Protein AF-X1FWX1-F1 (afdb_monomer)

Secondary structure (DSSP, 8-state):
-HHHHHHHHHHHHHHHHHHHHHH-S-HHHHHHHHHHTT--SGGGGGGGGG--HHHHHHHHHHHGGG-BSSSSB--HHHHHHHHHHHHHHHHHHSHHHHHHHHHHH--GGG---TTHHHHHHHHHH-TT--TTT--HHHHHHHTT---GGGHHHHHHHHHHHHHHTTS-SHHHHHHHHHTT--SHHHHHHH-HHHIIIIIHHHTT--HHHHHHHHHHHHHHHHHHHHHHHHHHHHHHHHT-GGG--HHHHHHHHHHHTTS--HHHHS------S-HHHH-TTSHHHHHH-

Organism: NCBI:txid412755

Foldseek 3Di:
DVVVVVVQVVQQVVLLVLVCVQQNVDPLLSVLCCVVQVPRGNVSVLSLLLDALVNQLVSCVVCQQVDDDPNDGCDSVNSSVSSVVSNVSSCVVNLLSNQLSVLVVDDPVLDPQPCSVVLSCVSVVCVVDDLQDDDLLVVCVVVVNPDPVCVSVSVSSLQLSQQCNLVSHNQLSVQLVVVVNRHLCSLQVCPLVCQLPPRQVSSVHHNVSSNSSNVVSNVVVVVVVVVVVVVVVVVVVCPVPVNPPVVVVVVLVVVVVRDVHCCRVVVPDPDPPDPLSNDCPHPVVVVVD

Mean predicted aligned error: 9.18 Å

pLDDT: mean 84.87, std 13.5, range [39.88, 97.81]

Radius of gyration: 25.06 Å; Cα contacts (8 Å, |Δi|>4): 259; chains: 1; bounding box: 59×62×71 Å

Solvent-accessible surface area (backbone atoms only — not comparable to full-atom values): 16111 Å² total; per-residue (Å²): 121,66,70,63,54,52,54,51,52,51,36,37,50,52,24,51,52,56,38,26,79,70,76,45,83,49,65,63,59,48,51,52,49,33,61,76,68,67,47,56,35,60,80,42,57,52,60,60,18,53,42,47,51,68,52,37,35,56,59,49,61,78,39,22,88,79,40,73,61,93,89,35,60,57,45,74,67,57,41,52,52,48,17,51,49,51,36,58,50,27,31,67,78,30,27,51,46,22,32,39,40,50,59,70,64,56,52,80,92,74,63,84,56,91,47,45,67,64,50,38,52,48,47,66,74,37,77,85,63,38,58,75,77,54,57,66,67,58,50,30,51,76,70,74,56,75,45,80,92,43,46,69,44,50,56,51,49,50,38,53,31,48,38,28,59,71,37,59,44,54,70,42,32,52,33,37,41,73,72,73,41,50,39,39,52,53,50,43,75,60,34,67,69,49,36,43,71,60,50,26,51,75,24,74,38,51,64,69,58,29,50,57,40,45,54,52,20,36,54,51,34,50,52,52,51,50,54,50,49,56,48,52,52,52,56,62,45,55,75,37,83,93,53,68,51,70,68,56,55,55,48,50,54,60,50,37,76,76,39,90,29,63,65,73,75,60,52,79,63,87,74,67,88,49,66,59,84,68,36,81,86,19,75,72,39,63,74,72,110

Sequence (289 aa):
DSFFKSDVKGKEAKASIALGDLLGFDEAIISQVKESQKIKKPEDIKKLAKLNKAGWKKELTKVAGKIDIAGKPLDRKLIELHASSLVRKMEREFPTVAFSAQLGREEKKNIILKNHKEITEFLTKHEDFDLQHSNIDIYLKKKKLAKKKNEAMREELKTVQRIFKFVPHYSKTNALRKQGIHSAQSIAAIGETRFIKEIAPKAGIKTKEARDIFRRAERTNTAAMLIVGELQDTMRTMDVPALEMKSLSKKLEAVSKDFPNLKSLFKLTDVCECEHCRSVYSPAAYLVE

Structure (mmCIF, N/CA/C/O backbone):
data_AF-X1FWX1-F1
#
_entry.id   AF-X1FWX1-F1
#
loop_
_atom_site.group_PDB
_atom_site.id
_atom_site.type_symbol
_atom_site.label_atom_id
_atom_site.label_alt_id
_atom_site.label_comp_id
_atom_site.label_asym_id
_atom_site.label_entity_id
_atom_site.label_seq_id
_atom_site.pdbx_PDB_ins_code
_atom_site.Cartn_x
_atom_site.Cartn_y
_atom_site.Cartn_z
_atom_site.occupancy
_atom_site.B_iso_or_equiv
_atom_site.auth_seq_id
_atom_site.auth_comp_id
_atom_site.auth_asym_id
_atom_site.auth_atom_id
_atom_site.pdbx_PDB_model_num
ATOM 1 N N . ASP A 1 1 ? -7.635 40.207 12.272 1.00 52.62 1 ASP A N 1
ATOM 2 C CA . ASP A 1 1 ? -7.847 38.942 13.022 1.00 52.62 1 ASP A CA 1
ATOM 3 C C . ASP A 1 1 ? -9.089 38.110 12.680 1.00 52.62 1 ASP A C 1
ATOM 5 O O . ASP A 1 1 ? -9.069 36.910 12.937 1.00 52.62 1 ASP A O 1
ATOM 9 N N . SER A 1 2 ? -10.154 38.666 12.085 1.00 57.62 2 SER A N 1
ATOM 10 C CA . SER A 1 2 ? -11.372 37.892 11.748 1.00 57.62 2 SER A CA 1
ATOM 11 C C . SER A 1 2 ? -11.207 36.954 10.531 1.00 57.62 2 SER A C 1
ATOM 13 O O . SER A 1 2 ? -11.666 35.814 10.548 1.00 57.62 2 SER A O 1
ATOM 15 N N . PHE A 1 3 ? -10.458 37.385 9.509 1.00 39.88 3 PHE A N 1
ATOM 16 C CA . PHE A 1 3 ? -10.322 36.672 8.227 1.00 39.88 3 PHE A CA 1
ATOM 17 C C . PHE A 1 3 ? -9.506 35.365 8.312 1.00 39.88 3 PHE A C 1
ATOM 19 O O . PHE A 1 3 ? -9.799 34.387 7.636 1.00 39.88 3 PHE A O 1
ATOM 26 N N . PHE A 1 4 ? -8.503 35.302 9.193 1.00 51.06 4 PHE A N 1
ATOM 27 C CA . PHE A 1 4 ? -7.740 34.067 9.421 1.00 51.06 4 PHE A CA 1
ATOM 28 C C . PHE A 1 4 ? -8.527 33.048 10.258 1.00 51.06 4 PHE A C 1
ATOM 30 O O . PHE A 1 4 ? -8.376 31.843 10.070 1.00 51.06 4 PHE A O 1
ATOM 37 N N . LYS A 1 5 ? -9.415 33.510 11.152 1.00 59.59 5 LYS A N 1
ATOM 38 C CA . LYS A 1 5 ? -10.294 32.634 11.943 1.00 59.59 5 LYS A CA 1
ATOM 39 C C . LYS A 1 5 ? -11.383 31.979 11.084 1.00 59.59 5 LYS A C 1
ATOM 41 O O . LYS A 1 5 ? -11.746 30.839 11.369 1.00 59.59 5 LYS A O 1
ATOM 46 N N . SER A 1 6 ? -11.880 32.648 10.040 1.00 63.31 6 SER A N 1
ATOM 47 C CA . SER A 1 6 ? -12.863 32.063 9.116 1.00 63.31 6 SER A CA 1
ATOM 48 C C . SER A 1 6 ? -12.253 30.980 8.218 1.00 63.31 6 SER A C 1
ATOM 50 O O . SER A 1 6 ? -12.867 29.927 8.056 1.00 63.31 6 SER A O 1
ATOM 52 N N . ASP A 1 7 ? -11.026 31.168 7.717 1.00 70.88 7 ASP A N 1
ATOM 53 C CA . ASP A 1 7 ? -10.331 30.159 6.896 1.00 70.88 7 ASP A CA 1
ATOM 54 C C . ASP A 1 7 ? -9.946 28.906 7.711 1.00 70.88 7 ASP A C 1
ATOM 56 O O . ASP A 1 7 ? -10.092 27.772 7.248 1.00 70.88 7 ASP A O 1
ATOM 60 N N . VAL A 1 8 ? -9.535 29.082 8.974 1.00 70.88 8 VAL A N 1
ATOM 61 C CA . VAL A 1 8 ? -9.281 27.958 9.896 1.00 70.88 8 VAL A CA 1
ATOM 62 C C . VAL A 1 8 ? -10.569 27.182 10.188 1.00 70.88 8 VAL A C 1
ATOM 64 O O . VAL A 1 8 ? -10.590 25.962 10.018 1.00 70.88 8 VAL A O 1
ATOM 67 N N . LYS A 1 9 ? -11.668 27.871 10.535 1.00 75.25 9 LYS A N 1
ATOM 68 C CA . LYS A 1 9 ? -12.979 27.228 10.735 1.00 75.25 9 LYS A CA 1
ATOM 69 C C . LYS A 1 9 ? -13.472 26.512 9.472 1.00 75.25 9 LYS A C 1
ATOM 71 O O . LYS A 1 9 ? -14.012 25.413 9.566 1.00 75.25 9 LYS A O 1
ATOM 76 N N . GLY A 1 10 ? -13.240 27.089 8.291 1.00 77.75 10 GLY A N 1
ATOM 77 C CA . GLY A 1 10 ? -13.586 26.479 7.005 1.00 77.75 10 GLY A CA 1
ATOM 78 C C . GLY A 1 10 ? -12.826 25.177 6.731 1.00 77.75 10 GLY A C 1
ATOM 79 O O . GLY A 1 10 ? -13.422 24.194 6.288 1.00 77.75 10 GLY A O 1
ATOM 80 N N . LYS A 1 11 ? -11.522 25.127 7.035 1.00 81.88 11 LYS A N 1
ATOM 81 C CA . LYS A 1 11 ? -10.708 23.903 6.898 1.00 81.88 11 LYS A CA 1
ATOM 82 C C . LYS A 1 11 ? -11.117 22.819 7.892 1.00 81.88 11 LYS A C 1
ATOM 84 O O . LYS A 1 11 ? -11.193 21.651 7.513 1.00 81.88 11 LYS A O 1
ATOM 89 N N . GLU A 1 12 ? -11.438 23.197 9.125 1.00 81.62 12 GLU A N 1
ATOM 90 C CA . GLU A 1 12 ? -11.911 22.258 10.145 1.00 81.62 12 GLU A CA 1
ATOM 91 C C . GLU A 1 12 ? -13.296 21.682 9.823 1.00 81.62 12 GLU A C 1
ATOM 93 O O . GLU A 1 12 ? -13.528 20.489 10.044 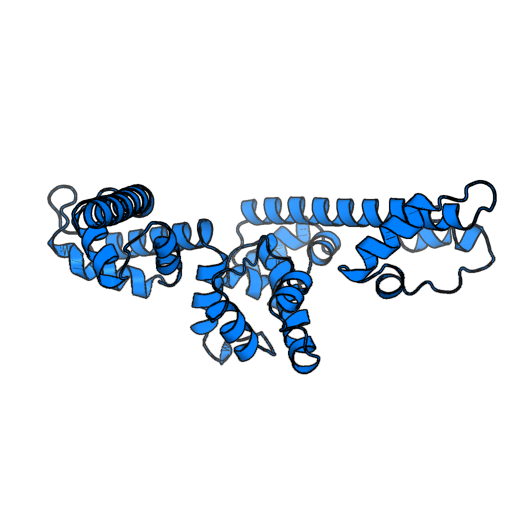1.00 81.62 12 GLU A O 1
ATOM 98 N N . ALA A 1 13 ? -14.206 22.490 9.269 1.00 81.56 13 ALA A N 1
ATOM 99 C CA . ALA A 1 13 ? -15.508 22.019 8.800 1.00 81.56 13 ALA A CA 1
ATOM 100 C C . ALA A 1 13 ? -15.351 21.020 7.643 1.00 81.56 13 ALA A C 1
ATOM 102 O O . ALA A 1 13 ? -15.900 19.921 7.701 1.00 81.56 13 ALA A O 1
ATOM 103 N N . LYS A 1 14 ? -14.507 21.339 6.649 1.00 83.69 14 LYS A N 1
ATOM 104 C CA . LYS A 1 14 ? -14.178 20.420 5.543 1.00 83.69 14 LYS A CA 1
ATOM 105 C C . LYS A 1 14 ? -13.571 19.107 6.034 1.00 83.69 14 LYS A C 1
ATOM 107 O O . LYS A 1 14 ? -13.940 18.045 5.543 1.00 83.69 14 LYS A O 1
ATOM 112 N N . ALA A 1 15 ? -12.668 19.164 7.014 1.00 84.06 15 ALA A N 1
ATOM 113 C CA . ALA A 1 15 ? -12.097 17.963 7.615 1.00 84.06 15 ALA A CA 1
ATOM 114 C C . ALA A 1 15 ? -13.171 17.107 8.306 1.00 84.06 15 ALA A C 1
ATOM 116 O O . ALA A 1 15 ? -13.133 15.889 8.198 1.00 84.06 15 ALA A O 1
ATOM 117 N N . SER A 1 16 ? -14.143 17.732 8.974 1.00 83.44 16 SER A N 1
ATOM 118 C CA . SER A 1 16 ? -15.219 17.021 9.680 1.00 83.44 16 SER A CA 1
ATOM 119 C C . SER A 1 16 ? -16.193 16.342 8.706 1.00 83.44 16 SER A C 1
ATOM 121 O O . SER A 1 16 ? -16.563 15.196 8.937 1.00 83.44 16 SER A O 1
ATOM 123 N N . ILE A 1 17 ? -16.527 16.988 7.579 1.00 85.12 17 ILE A N 1
ATOM 124 C CA . ILE A 1 17 ? -17.326 16.380 6.495 1.00 85.12 17 ILE A CA 1
ATOM 125 C C . ILE A 1 17 ? -16.600 15.162 5.918 1.00 85.12 17 ILE A C 1
ATOM 127 O O . ILE A 1 17 ? -17.157 14.069 5.877 1.00 85.12 17 ILE A O 1
ATOM 131 N N . ALA A 1 18 ? -15.325 15.327 5.557 1.00 84.12 18 ALA A N 1
ATOM 132 C CA . ALA A 1 18 ? -14.527 14.235 5.013 1.00 84.12 18 ALA A CA 1
ATOM 133 C C . ALA A 1 18 ? -14.348 13.083 6.022 1.00 84.12 18 ALA A C 1
ATOM 135 O O . ALA A 1 18 ? -14.299 11.923 5.626 1.00 84.12 18 ALA A O 1
ATOM 136 N N . LEU A 1 19 ? -14.285 13.374 7.327 1.00 85.81 19 LEU A N 1
ATOM 137 C CA . LEU A 1 19 ? -14.320 12.349 8.372 1.00 85.81 19 LEU A CA 1
ATOM 138 C C . LEU A 1 19 ? -15.682 11.652 8.460 1.00 85.81 19 LEU A C 1
ATOM 140 O O . LEU A 1 19 ? -15.692 10.444 8.664 1.00 85.81 19 LEU A O 1
ATOM 144 N N . GLY A 1 20 ? -16.796 12.361 8.273 1.00 84.38 20 GLY A N 1
ATOM 145 C CA . GLY A 1 20 ? -18.137 11.769 8.216 1.00 84.38 20 GLY A CA 1
ATOM 146 C C . GLY A 1 20 ? -18.283 10.772 7.067 1.00 84.38 20 GLY A C 1
ATOM 147 O O . GLY A 1 20 ? -18.677 9.626 7.288 1.00 84.38 20 GLY A O 1
ATOM 148 N N . ASP A 1 21 ? -17.827 11.143 5.869 1.00 82.94 21 ASP A N 1
ATOM 149 C CA . ASP A 1 21 ? -17.798 10.240 4.708 1.00 82.94 21 ASP A CA 1
ATOM 150 C C . ASP A 1 21 ? -16.944 8.991 4.972 1.00 82.94 21 ASP A C 1
ATOM 152 O O . ASP A 1 21 ? -17.196 7.901 4.445 1.00 82.94 21 ASP A O 1
ATOM 156 N N . LEU A 1 22 ? -15.903 9.132 5.796 1.00 82.56 22 LEU A N 1
ATOM 157 C CA . LEU A 1 22 ? -14.912 8.102 6.075 1.00 82.56 22 LEU A CA 1
ATOM 158 C C . LEU A 1 22 ? -15.334 7.153 7.211 1.00 82.56 22 LEU A C 1
ATOM 160 O O . LEU A 1 22 ? -15.236 5.935 7.049 1.00 82.56 22 LEU A O 1
ATOM 164 N N . LEU A 1 23 ? -15.798 7.705 8.329 1.00 83.50 23 LEU A N 1
ATOM 165 C CA . LEU A 1 23 ? -16.056 7.022 9.601 1.00 83.50 23 LEU A CA 1
ATOM 166 C C . LEU A 1 23 ? -17.545 6.735 9.840 1.00 83.50 23 LEU A C 1
ATOM 168 O O . LEU A 1 23 ? -17.878 6.004 10.769 1.00 83.50 23 LEU A O 1
ATOM 172 N N . GLY A 1 24 ? -18.425 7.283 9.000 1.00 78.56 24 GLY A N 1
ATOM 173 C CA . GLY A 1 24 ? -19.850 7.400 9.287 1.00 78.56 24 GLY A CA 1
ATOM 174 C C . GLY A 1 24 ? -20.157 8.706 10.025 1.00 78.56 24 GLY A C 1
ATOM 175 O O . GLY A 1 24 ? -19.278 9.321 10.622 1.00 78.56 24 GLY A O 1
ATOM 176 N N . PHE A 1 25 ? -21.419 9.129 9.988 1.00 77.06 25 PHE A N 1
ATOM 177 C CA . PHE A 1 25 ? -21.878 10.416 10.527 1.00 77.06 25 PHE A CA 1
ATOM 178 C C . PHE A 1 25 ? -22.149 10.398 12.044 1.00 77.06 25 PHE A C 1
ATOM 180 O O . PHE A 1 25 ? -22.989 11.147 12.532 1.00 77.06 25 PHE A O 1
ATOM 187 N N . ASP A 1 26 ? -21.446 9.549 12.799 1.00 85.38 26 ASP A N 1
ATOM 188 C CA . ASP A 1 26 ? -21.524 9.546 14.262 1.00 85.38 26 ASP A CA 1
ATOM 189 C C . ASP A 1 26 ? -20.618 10.644 14.840 1.00 85.38 26 ASP A C 1
ATOM 191 O O . ASP A 1 26 ? -19.387 10.595 14.732 1.00 85.38 26 ASP A O 1
ATOM 195 N N . GLU A 1 27 ? -21.230 11.657 15.449 1.00 86.44 27 GLU A N 1
ATOM 196 C CA . GLU A 1 27 ? -20.528 12.845 15.937 1.00 86.44 27 GLU A CA 1
ATOM 197 C C . GLU A 1 27 ? -19.534 12.528 17.066 1.00 86.44 27 GLU A C 1
ATOM 199 O O . GLU A 1 27 ? -18.468 13.153 17.150 1.00 86.44 27 GLU A O 1
ATOM 204 N N . ALA A 1 28 ? -19.827 11.523 17.901 1.00 88.44 28 ALA A N 1
ATOM 205 C CA . ALA A 1 28 ? -18.947 11.118 18.990 1.00 88.44 28 ALA A CA 1
ATOM 206 C C . ALA A 1 28 ? -17.661 10.480 18.446 1.00 88.44 28 ALA A C 1
ATOM 208 O O . ALA A 1 28 ? -16.565 10.837 18.892 1.00 88.44 28 ALA A O 1
ATOM 209 N N . ILE A 1 29 ? -17.771 9.596 17.445 1.00 88.56 29 ILE A N 1
ATOM 210 C CA . ILE A 1 29 ? -16.614 9.002 16.757 1.00 88.56 29 ILE A CA 1
ATOM 211 C C . ILE A 1 29 ? -15.793 10.086 16.057 1.00 88.56 29 ILE A C 1
ATOM 213 O O . ILE A 1 29 ? -14.573 10.138 16.246 1.00 88.56 29 ILE A O 1
ATOM 217 N N . ILE A 1 30 ? -16.436 10.953 15.265 1.00 90.38 30 ILE A N 1
ATOM 218 C CA . ILE A 1 30 ? -15.739 12.007 14.511 1.00 90.38 30 ILE A CA 1
ATOM 219 C C . ILE A 1 30 ? -14.964 12.912 15.471 1.00 90.38 30 ILE A C 1
ATOM 221 O O . ILE A 1 30 ? -13.774 13.147 15.255 1.00 90.38 30 ILE A O 1
ATOM 225 N N . SER A 1 31 ? -15.600 13.369 16.552 1.00 90.00 31 SER A N 1
ATOM 226 C CA . SER A 1 31 ? -14.975 14.257 17.537 1.00 90.00 31 SER A CA 1
ATOM 227 C C . SER A 1 31 ? -13.803 13.584 18.254 1.00 90.00 31 SER A C 1
ATOM 229 O O . SER A 1 31 ? -12.708 14.148 18.298 1.00 90.00 31 SER A O 1
ATOM 231 N N . GLN A 1 32 ? -13.983 12.342 18.722 1.00 92.56 32 GLN A N 1
ATOM 232 C CA . GLN A 1 32 ? -12.928 11.569 19.387 1.00 92.56 32 GLN A CA 1
ATOM 233 C C . GLN A 1 32 ? -11.706 11.372 18.491 1.00 92.56 32 GLN A C 1
ATOM 235 O O . GLN A 1 32 ? -10.569 11.537 18.937 1.00 92.56 32 GLN A O 1
ATOM 240 N N . VAL A 1 33 ? -11.925 11.007 17.228 1.00 92.44 33 VAL A N 1
ATOM 241 C CA . VAL A 1 33 ? -10.845 10.747 16.272 1.00 92.44 33 VAL A CA 1
ATOM 242 C C . VAL A 1 33 ? -10.162 12.049 15.855 1.00 92.44 33 VAL A C 1
ATOM 244 O O . VAL A 1 33 ? -8.932 12.101 15.781 1.00 92.44 33 VAL A O 1
ATOM 247 N N . LYS A 1 34 ? -10.935 13.117 15.625 1.00 92.00 34 LYS A N 1
ATOM 248 C CA . LYS A 1 34 ? -10.413 14.446 15.287 1.00 92.00 34 LYS A CA 1
ATOM 249 C C . LYS A 1 34 ? -9.485 14.969 16.381 1.00 92.00 34 LYS A C 1
ATOM 251 O O . LYS A 1 34 ? -8.380 15.423 16.075 1.00 92.00 34 LYS A O 1
ATOM 256 N N . GLU A 1 35 ? -9.899 14.855 17.640 1.00 92.12 35 GLU A N 1
ATOM 257 C CA . GLU A 1 35 ? -9.117 15.299 18.791 1.00 92.12 35 GLU A CA 1
ATOM 258 C C . GLU A 1 35 ? -7.898 14.396 19.036 1.00 92.12 35 GLU A C 1
ATOM 260 O O . GLU A 1 35 ? -6.765 14.884 19.094 1.00 92.12 35 GLU A O 1
ATOM 265 N N . SER A 1 36 ? -8.088 13.071 19.088 1.00 93.00 36 SER A N 1
ATOM 266 C CA . SER A 1 36 ? -7.002 12.137 19.418 1.00 93.00 36 SER A CA 1
ATOM 267 C C . SER A 1 36 ? -5.902 12.093 18.359 1.00 93.00 36 SER A C 1
ATOM 269 O O . SER A 1 36 ? -4.724 11.955 18.697 1.00 93.00 36 SER A O 1
ATOM 271 N N . GLN A 1 37 ? -6.266 12.252 17.084 1.00 93.19 37 GLN A N 1
ATOM 272 C CA . GLN A 1 37 ? -5.333 12.230 15.953 1.00 93.19 37 GLN A CA 1
ATOM 273 C C . GLN A 1 37 ? -4.916 13.636 15.500 1.00 93.19 37 GLN A C 1
ATOM 275 O O . GLN A 1 37 ? -4.142 13.770 14.547 1.00 93.19 37 GLN A O 1
ATOM 280 N N . LYS A 1 38 ? -5.375 14.684 16.203 1.00 92.94 38 LYS A N 1
ATOM 281 C CA . LYS A 1 38 ? -5.061 16.097 15.935 1.00 92.94 38 LYS A CA 1
ATOM 282 C C . LYS A 1 38 ? -5.322 16.481 14.472 1.00 92.94 38 LYS A C 1
ATOM 284 O O . LYS A 1 38 ? -4.460 17.069 13.814 1.00 92.94 38 LYS A O 1
ATOM 289 N N . ILE A 1 39 ? -6.495 16.113 13.958 1.00 91.62 39 ILE A N 1
ATOM 290 C CA . ILE A 1 39 ? -6.913 16.376 12.576 1.00 91.62 39 ILE A CA 1
ATOM 291 C C . ILE A 1 39 ? -7.500 17.781 12.511 1.00 91.62 39 ILE A C 1
ATOM 293 O O . ILE A 1 39 ? -8.561 18.044 13.074 1.00 91.62 39 ILE A O 1
ATOM 297 N N . LYS A 1 40 ? -6.809 18.693 11.823 1.00 89.44 40 LYS A N 1
ATOM 298 C CA . LYS A 1 40 ? -7.251 20.092 11.685 1.00 89.44 40 LYS A CA 1
ATOM 299 C C . LYS A 1 40 ? -7.690 20.439 10.267 1.00 89.44 40 LYS A C 1
ATOM 301 O O . LYS A 1 40 ? -8.475 21.358 10.067 1.00 89.44 40 LYS A O 1
ATOM 306 N N . LYS A 1 41 ? -7.178 19.709 9.280 1.00 90.69 41 LYS A N 1
ATOM 307 C CA . LYS A 1 41 ? -7.425 19.941 7.855 1.00 90.69 41 LYS A CA 1
ATOM 308 C C . LYS A 1 41 ? -7.599 18.613 7.109 1.00 90.69 41 LYS A C 1
ATOM 310 O O . LYS A 1 41 ? -7.141 17.586 7.615 1.00 90.69 41 LYS A O 1
ATOM 315 N N . PRO A 1 42 ? -8.229 18.604 5.924 1.00 86.69 42 PRO A N 1
ATOM 316 C CA . PRO A 1 42 ? -8.488 17.372 5.176 1.00 86.69 42 PRO A CA 1
ATOM 317 C C . PRO A 1 42 ? -7.233 16.529 4.907 1.00 86.69 42 PRO A C 1
ATOM 319 O O . PRO A 1 42 ? -7.281 15.304 4.957 1.00 86.69 42 PRO A O 1
ATOM 322 N N . GLU A 1 43 ? -6.073 17.159 4.710 1.00 89.06 43 GLU A N 1
ATOM 323 C CA . GLU A 1 43 ? -4.819 16.450 4.431 1.00 89.06 43 GLU A CA 1
ATOM 324 C C . GLU A 1 43 ? -4.305 15.646 5.636 1.00 89.06 43 GLU A C 1
ATOM 326 O O . GLU A 1 43 ? -3.490 14.738 5.470 1.00 89.06 43 GLU A O 1
ATOM 331 N N . ASP A 1 44 ? -4.765 15.960 6.852 1.00 91.31 44 ASP A N 1
ATOM 332 C CA . ASP A 1 44 ? -4.409 15.217 8.062 1.00 91.31 44 ASP A CA 1
ATOM 333 C C . ASP A 1 44 ? -5.126 13.863 8.150 1.00 91.31 44 ASP A C 1
ATOM 335 O O . ASP A 1 44 ? -4.661 12.990 8.883 1.00 91.31 44 ASP A O 1
ATOM 339 N N . ILE A 1 45 ? -6.209 13.652 7.392 1.00 92.12 45 ILE A N 1
ATOM 340 C CA . ILE A 1 45 ? -7.001 12.410 7.414 1.00 92.12 45 ILE A CA 1
ATOM 341 C C . ILE A 1 45 ? -6.127 11.200 7.075 1.00 92.12 45 ILE A C 1
ATOM 343 O O . ILE A 1 45 ? -6.288 10.139 7.674 1.00 92.12 45 ILE A O 1
ATOM 347 N N . LYS A 1 46 ? -5.109 11.367 6.220 1.00 92.75 46 LYS A N 1
ATOM 348 C CA . LYS A 1 46 ? -4.152 10.299 5.893 1.00 92.75 46 LYS A CA 1
ATOM 349 C C . LYS A 1 46 ? -3.455 9.706 7.126 1.00 92.75 46 LYS A C 1
ATOM 351 O O . LYS A 1 46 ? -3.055 8.545 7.103 1.00 92.75 46 LYS A O 1
ATOM 356 N N . LYS A 1 47 ? -3.325 10.463 8.227 1.00 93.31 47 LYS A N 1
ATOM 357 C CA . LYS A 1 47 ? -2.743 9.981 9.494 1.00 93.31 47 LYS A CA 1
ATOM 358 C C . LYS A 1 47 ? -3.549 8.831 10.093 1.00 93.31 47 LYS A C 1
ATOM 360 O O . LYS A 1 47 ? -2.964 7.976 10.752 1.00 93.31 47 LYS A O 1
ATOM 365 N N . LEU A 1 48 ? -4.852 8.765 9.820 1.00 94.75 48 LEU A N 1
ATOM 366 C CA . LEU A 1 48 ? -5.732 7.691 10.280 1.00 94.75 48 LEU A CA 1
ATOM 367 C C . LEU A 1 48 ? -5.332 6.321 9.742 1.00 94.75 48 LEU A C 1
ATOM 369 O O . LEU A 1 48 ? -5.505 5.315 10.426 1.00 94.75 48 LEU A O 1
ATOM 373 N N . ALA A 1 49 ? -4.699 6.277 8.571 1.00 95.44 49 ALA A N 1
ATOM 374 C CA . ALA A 1 49 ? -4.152 5.046 8.020 1.00 95.44 49 ALA A CA 1
ATOM 375 C C . ALA A 1 49 ? -2.959 4.496 8.809 1.00 95.44 49 ALA A C 1
ATOM 377 O O . ALA A 1 49 ? -2.580 3.340 8.629 1.00 95.44 49 ALA A O 1
ATOM 378 N N . LYS A 1 50 ? -2.396 5.273 9.746 1.00 95.31 50 LYS A N 1
ATOM 379 C CA . LYS A 1 50 ? -1.397 4.762 10.686 1.00 95.31 50 LYS A CA 1
ATOM 380 C C . LYS A 1 50 ? -2.014 3.837 11.739 1.00 95.31 50 LYS A C 1
ATOM 382 O O . LYS A 1 50 ? -1.279 3.032 12.307 1.00 95.31 50 LYS A O 1
ATOM 387 N N . LEU A 1 51 ? -3.321 3.903 12.003 1.00 96.25 51 LEU A N 1
ATOM 388 C CA . LEU A 1 51 ? -3.983 3.068 13.007 1.00 96.25 51 LEU A CA 1
ATOM 389 C C . LEU A 1 51 ? -4.238 1.649 12.475 1.00 96.25 51 LEU A C 1
ATOM 391 O O . LEU A 1 51 ? -4.905 1.453 11.462 1.00 96.25 51 LEU A O 1
ATOM 395 N N . ASN A 1 52 ? -3.739 0.640 13.193 1.00 94.62 52 ASN A N 1
ATOM 396 C CA . ASN A 1 52 ? -4.105 -0.760 12.959 1.00 94.62 52 ASN A CA 1
ATOM 397 C C . ASN A 1 52 ? -5.431 -1.106 13.664 1.00 94.62 52 ASN A C 1
ATOM 399 O O . ASN A 1 52 ? -6.027 -0.272 14.347 1.00 94.62 52 ASN A O 1
ATOM 403 N N . LYS A 1 53 ? -5.882 -2.363 13.553 1.00 95.25 53 LYS A N 1
ATOM 404 C CA . LYS A 1 53 ? -7.132 -2.820 14.189 1.00 95.25 53 LYS A CA 1
ATOM 405 C C . LYS A 1 53 ? -7.167 -2.531 15.696 1.00 95.25 53 LYS A C 1
ATOM 407 O O . LYS A 1 53 ? -8.203 -2.123 16.207 1.00 95.25 53 LYS A O 1
ATOM 412 N N . ALA A 1 54 ? -6.050 -2.723 16.399 1.00 95.50 54 ALA A N 1
ATOM 413 C CA . ALA A 1 54 ? -5.958 -2.451 17.833 1.00 95.50 54 ALA A CA 1
ATOM 414 C C . ALA A 1 54 ? -6.065 -0.947 18.142 1.00 95.50 54 ALA A C 1
ATOM 416 O O . ALA A 1 54 ? -6.776 -0.568 19.070 1.00 95.50 54 ALA A O 1
ATOM 417 N N . GLY A 1 55 ? -5.420 -0.096 17.338 1.00 95.31 55 GLY A N 1
ATOM 418 C CA . GLY A 1 55 ? -5.535 1.359 17.432 1.00 95.31 55 GLY A CA 1
ATOM 419 C C . GLY A 1 55 ? -6.972 1.834 17.222 1.00 95.31 55 GLY A C 1
ATOM 420 O O . GLY A 1 55 ? -7.510 2.543 18.065 1.00 95.31 55 GLY A O 1
ATOM 421 N N . TRP A 1 56 ? -7.632 1.363 16.163 1.00 95.44 56 TRP A N 1
ATOM 422 C CA . TRP A 1 56 ? -9.039 1.684 15.910 1.00 95.44 56 TRP A CA 1
ATOM 423 C C . TRP A 1 56 ? -9.974 1.177 17.003 1.00 95.44 56 TRP A C 1
ATOM 425 O O . TRP A 1 56 ? -10.848 1.916 17.445 1.00 95.44 56 TRP A O 1
ATOM 435 N N . LYS A 1 57 ? -9.766 -0.050 17.494 1.00 95.25 57 LYS A N 1
ATOM 436 C CA . LYS A 1 57 ? -10.518 -0.584 18.637 1.00 95.25 57 LYS A CA 1
ATOM 437 C C . LYS A 1 57 ? -10.379 0.331 19.854 1.00 95.25 57 LYS A C 1
ATOM 439 O O . LYS A 1 57 ? -11.383 0.658 20.469 1.00 95.25 57 LYS A O 1
ATOM 444 N N . LYS A 1 58 ? -9.160 0.786 20.165 1.00 94.94 58 LYS A N 1
ATOM 445 C CA . LYS A 1 58 ? -8.905 1.707 21.281 1.00 94.94 58 LYS A CA 1
ATOM 446 C C . LYS A 1 58 ? -9.658 3.029 21.120 1.00 94.94 58 LYS A C 1
ATOM 448 O O . LYS A 1 58 ? -10.212 3.511 22.101 1.00 94.94 58 LYS A O 1
ATOM 453 N N . GLU A 1 59 ? -9.689 3.605 19.921 1.00 93.44 59 GLU A N 1
ATOM 454 C CA . GLU A 1 59 ? -10.424 4.852 19.675 1.00 93.44 59 GLU A CA 1
ATOM 455 C C . GLU A 1 59 ? -11.942 4.662 19.785 1.00 93.44 59 GLU A C 1
ATOM 457 O O . GLU A 1 59 ? -12.599 5.437 20.473 1.00 93.44 59 GLU A O 1
ATOM 462 N N . LEU A 1 60 ? -12.489 3.589 19.208 1.00 91.94 60 LEU A N 1
ATOM 463 C CA . LEU A 1 60 ? -13.924 3.289 19.268 1.00 91.94 60 LEU A CA 1
ATOM 464 C C . LEU A 1 60 ? -14.398 2.942 20.688 1.00 91.94 60 LEU A C 1
ATOM 466 O O . LEU A 1 60 ? -15.479 3.352 21.097 1.00 91.94 60 LEU A O 1
ATOM 470 N N . THR A 1 61 ? -13.592 2.230 21.481 1.00 92.38 61 THR A N 1
ATOM 471 C CA . THR A 1 61 ? -13.954 1.886 22.866 1.00 92.38 61 THR A CA 1
ATOM 472 C C . THR A 1 61 ? -14.103 3.122 23.758 1.00 92.38 61 THR A C 1
ATOM 474 O O . THR A 1 61 ? -14.945 3.111 24.650 1.00 92.38 61 THR A O 1
ATOM 477 N N . LYS A 1 62 ? -13.362 4.210 23.506 1.00 91.00 62 LYS A N 1
ATOM 478 C CA . LYS A 1 62 ? -13.482 5.457 24.288 1.00 91.00 62 LYS A CA 1
ATOM 479 C C . LYS A 1 62 ? -14.841 6.143 24.135 1.00 91.00 62 LYS A C 1
ATOM 481 O O . LYS A 1 62 ? -15.249 6.884 25.022 1.00 91.00 62 LYS A O 1
ATOM 486 N N . VAL A 1 63 ? -15.525 5.905 23.018 1.00 89.75 63 VAL A N 1
ATOM 487 C CA . VAL A 1 63 ? -16.832 6.500 22.704 1.00 89.75 63 VAL A CA 1
ATOM 488 C C . VAL A 1 63 ? -17.974 5.495 22.741 1.00 89.75 63 VAL A C 1
ATOM 490 O O . VAL A 1 63 ? -19.122 5.894 22.610 1.00 89.75 63 VAL A O 1
ATOM 493 N N . ALA A 1 64 ? -17.697 4.214 22.990 1.00 85.12 64 ALA A N 1
ATOM 494 C CA . ALA A 1 64 ? -18.698 3.148 22.949 1.00 85.12 64 ALA A CA 1
ATOM 495 C C . ALA A 1 64 ? -19.909 3.392 23.870 1.00 85.12 64 ALA A C 1
ATOM 497 O O . ALA A 1 64 ? -21.018 3.012 23.515 1.00 85.12 64 ALA A O 1
ATOM 498 N N . GLY A 1 65 ? -19.710 4.051 25.019 1.00 80.88 65 GLY A N 1
ATOM 499 C CA . GLY A 1 65 ? -20.791 4.414 25.946 1.00 80.88 65 GLY A CA 1
ATOM 500 C C . GLY A 1 65 ? -21.591 5.665 25.561 1.00 80.88 65 GLY A C 1
ATOM 501 O O . GLY A 1 65 ? -22.589 5.956 26.204 1.00 80.88 65 GLY A O 1
ATOM 502 N N . LYS A 1 66 ? -21.151 6.415 24.543 1.00 83.00 66 LYS A N 1
ATOM 503 C CA . LYS A 1 66 ? -21.832 7.611 24.014 1.00 83.00 66 LYS A CA 1
ATOM 504 C C . LYS A 1 66 ? -22.614 7.326 22.730 1.00 83.00 66 LYS A C 1
ATOM 506 O O . LYS A 1 66 ? -23.302 8.211 22.238 1.00 83.00 66 LYS A O 1
ATOM 511 N N . ILE A 1 67 ? -22.462 6.125 22.179 1.00 80.44 67 ILE A N 1
ATOM 512 C CA . ILE A 1 67 ? -23.067 5.701 20.920 1.00 80.44 67 ILE A CA 1
ATOM 513 C C . ILE A 1 67 ? -24.209 4.754 21.255 1.00 80.44 67 ILE A C 1
ATOM 515 O O . ILE A 1 67 ? -23.987 3.727 21.901 1.00 80.44 67 ILE A O 1
ATOM 519 N N . ASP A 1 68 ? -25.402 5.086 20.778 1.00 74.12 68 ASP A N 1
ATOM 520 C CA . ASP A 1 68 ? -26.580 4.238 20.880 1.00 74.12 68 ASP A CA 1
ATOM 521 C C . ASP A 1 68 ? -26.979 3.737 19.487 1.00 74.12 68 ASP A C 1
ATOM 523 O O . ASP A 1 68 ? -27.297 4.520 18.590 1.00 74.12 68 ASP A O 1
ATOM 527 N N . ILE A 1 69 ? -26.945 2.416 19.299 1.00 73.06 69 ILE A N 1
ATOM 528 C CA . ILE A 1 69 ? -27.449 1.758 18.095 1.00 73.06 69 ILE A CA 1
ATOM 529 C C . ILE A 1 69 ? -28.684 0.954 18.492 1.00 73.06 69 ILE A C 1
ATOM 531 O O . ILE A 1 69 ? -28.574 -0.146 19.034 1.00 73.06 69 ILE A O 1
ATOM 535 N N . ALA A 1 70 ? -29.861 1.491 18.164 1.00 71.44 70 ALA A N 1
ATOM 536 C CA . ALA A 1 70 ? -31.156 0.852 18.407 1.00 71.44 70 ALA A CA 1
ATOM 537 C C . ALA A 1 70 ? -31.405 0.479 19.888 1.00 71.44 70 ALA A C 1
ATOM 539 O O . ALA A 1 70 ? -31.878 -0.619 20.190 1.00 71.44 70 ALA A O 1
ATOM 540 N N . GLY A 1 71 ? -31.083 1.389 20.811 1.00 69.56 71 GLY A N 1
ATOM 541 C CA . GLY A 1 71 ? -31.283 1.227 22.253 1.00 69.56 71 GLY A CA 1
ATOM 542 C C . GLY A 1 71 ? -30.212 0.372 22.935 1.00 69.56 71 GLY A C 1
ATOM 543 O O . GLY A 1 71 ? -30.442 -0.140 24.033 1.00 69.56 71 GLY A O 1
ATOM 544 N N . LYS A 1 72 ? -29.065 0.146 22.281 1.00 72.25 72 LYS A N 1
ATOM 545 C CA . LYS A 1 72 ? -27.955 -0.652 22.812 1.00 72.25 72 LYS A CA 1
ATOM 546 C C . LYS A 1 72 ? -26.624 0.075 22.628 1.00 72.25 72 LYS A C 1
ATOM 548 O O . LYS A 1 72 ? -26.342 0.571 21.534 1.00 72.25 72 LYS A O 1
ATOM 553 N N . PRO A 1 73 ? -25.761 0.069 23.663 1.00 75.88 73 PRO A N 1
ATOM 554 C CA . PRO A 1 73 ? -24.415 0.594 23.530 1.00 75.88 73 PRO A CA 1
ATOM 555 C C . PRO A 1 73 ? -23.623 -0.248 22.533 1.00 75.88 73 PRO A C 1
ATOM 557 O O . PRO A 1 73 ? -23.905 -1.432 22.312 1.00 75.88 73 PRO A O 1
ATOM 560 N N . LEU A 1 74 ? -22.588 0.357 21.959 1.00 79.31 74 LEU A N 1
ATOM 561 C CA . LEU A 1 74 ? -21.732 -0.318 20.997 1.00 79.31 74 LEU A CA 1
ATOM 562 C C . LEU A 1 74 ? -21.021 -1.516 21.652 1.00 79.31 74 LEU A C 1
ATOM 564 O O . LEU A 1 74 ? -20.087 -1.358 22.443 1.00 79.31 74 LEU A O 1
ATOM 568 N N . ASP A 1 75 ? -21.461 -2.729 21.315 1.00 85.25 75 ASP A N 1
ATOM 569 C CA . ASP A 1 75 ? -20.896 -3.944 21.892 1.00 85.25 75 ASP A CA 1
ATOM 570 C C . ASP A 1 75 ? -19.471 -4.236 21.376 1.00 85.25 75 ASP A C 1
ATOM 572 O O . ASP A 1 75 ? -18.989 -3.701 20.370 1.00 85.25 75 ASP A O 1
ATOM 576 N N . ARG A 1 76 ? -18.767 -5.143 22.063 1.00 88.19 76 ARG A N 1
ATOM 577 C CA . ARG A 1 76 ? -17.389 -5.514 21.708 1.00 88.19 76 ARG A CA 1
ATOM 578 C C . ARG A 1 76 ? -17.264 -6.069 20.283 1.00 88.19 76 ARG A C 1
ATOM 580 O O . ARG A 1 76 ? -16.242 -5.835 19.635 1.00 88.19 76 ARG A O 1
ATOM 587 N N . LYS A 1 77 ? -18.257 -6.819 19.801 1.00 89.56 77 LYS A N 1
ATOM 588 C CA . LYS A 1 77 ? -18.226 -7.464 18.482 1.00 89.56 77 LYS A CA 1
ATOM 589 C C . LYS A 1 77 ? -18.371 -6.419 17.376 1.00 89.56 77 LYS A C 1
ATOM 591 O O . LYS A 1 77 ? -17.606 -6.449 16.412 1.00 89.56 77 LYS A O 1
ATOM 596 N N . LEU A 1 78 ? -19.283 -5.467 17.541 1.00 87.75 78 LEU A N 1
ATOM 597 C CA . LEU A 1 78 ? -19.485 -4.330 16.650 1.00 87.75 78 LEU A CA 1
ATOM 598 C C . LEU A 1 78 ? -18.251 -3.430 16.611 1.00 87.75 78 LEU A C 1
ATOM 600 O O . LEU A 1 78 ? -17.815 -3.075 15.517 1.00 87.75 78 LEU A O 1
ATOM 604 N N . ILE A 1 79 ? -17.613 -3.153 17.756 1.00 90.38 79 ILE A N 1
ATOM 605 C CA . ILE A 1 79 ? -16.331 -2.425 17.791 1.00 90.38 79 ILE A CA 1
ATOM 606 C C . ILE A 1 79 ? -15.279 -3.142 16.941 1.00 90.38 79 ILE A C 1
ATOM 608 O O . ILE A 1 79 ? -14.580 -2.513 16.147 1.00 90.38 79 ILE A O 1
ATOM 612 N N . GLU A 1 80 ? -15.139 -4.460 17.093 1.00 93.19 80 GLU A N 1
ATOM 613 C CA . GLU A 1 80 ? -14.127 -5.223 16.360 1.00 93.19 80 GLU A CA 1
ATOM 614 C C . GLU A 1 80 ? -14.402 -5.277 14.853 1.00 93.19 80 GLU A C 1
ATOM 616 O O . GLU A 1 80 ? -13.459 -5.174 14.058 1.00 93.19 80 GLU A O 1
ATOM 621 N N . LEU A 1 81 ? -15.671 -5.403 14.456 1.00 91.19 81 LEU A N 1
ATOM 622 C CA . LEU A 1 81 ? -16.094 -5.355 13.057 1.00 91.19 81 LEU A CA 1
ATOM 623 C C . LEU A 1 81 ? -15.872 -3.967 12.451 1.00 91.19 81 LEU A C 1
ATOM 625 O O . LEU A 1 81 ? -15.308 -3.868 11.356 1.00 91.19 81 LEU A O 1
ATOM 629 N N . HIS A 1 82 ? -16.248 -2.910 13.172 1.00 89.94 82 HIS A N 1
ATOM 630 C CA . HIS A 1 82 ? -16.084 -1.529 12.734 1.00 89.94 82 HIS A CA 1
ATOM 631 C C . HIS A 1 82 ? -14.595 -1.178 12.615 1.00 89.94 82 HIS A C 1
ATOM 633 O O . HIS A 1 82 ? -14.157 -0.752 11.549 1.00 89.94 82 HIS A O 1
ATOM 639 N N . ALA A 1 83 ? -13.774 -1.496 13.621 1.00 93.69 83 ALA A N 1
ATOM 640 C CA . ALA A 1 83 ? -12.323 -1.318 13.558 1.00 93.69 83 ALA A CA 1
ATOM 641 C C . ALA A 1 83 ? -11.704 -2.035 12.345 1.00 93.69 83 ALA A C 1
ATOM 643 O O . ALA A 1 83 ? -10.890 -1.459 11.625 1.00 93.69 83 ALA A O 1
ATOM 644 N N . SER A 1 84 ? -12.111 -3.280 12.069 1.00 94.38 84 SER A N 1
ATOM 645 C CA . SER A 1 84 ? -11.662 -4.005 10.874 1.00 94.38 84 SER A CA 1
ATOM 646 C C . SER A 1 84 ? -12.135 -3.366 9.564 1.00 94.38 84 SER A C 1
ATOM 648 O O . SER A 1 84 ? -11.408 -3.416 8.573 1.00 94.38 84 SER A O 1
ATOM 650 N N . SER A 1 85 ? -13.332 -2.780 9.533 1.00 93.12 85 SER A N 1
ATOM 651 C CA . SER A 1 85 ? -13.839 -2.047 8.369 1.00 93.12 85 SER A CA 1
ATOM 652 C C . SER A 1 85 ? -13.040 -0.768 8.110 1.00 93.12 85 SER A C 1
ATOM 654 O O . SER A 1 85 ? -12.603 -0.542 6.982 1.00 93.12 85 SER A O 1
ATOM 656 N N . LEU A 1 86 ? -12.763 0.008 9.163 1.00 93.69 86 LEU A N 1
ATOM 657 C CA . LEU A 1 86 ? -11.985 1.247 9.093 1.00 93.69 86 LEU A CA 1
ATOM 658 C C . LEU A 1 86 ? -10.563 0.994 8.606 1.00 93.69 86 LEU A C 1
ATOM 660 O O . LEU A 1 86 ? -10.114 1.689 7.702 1.00 93.69 86 LEU A O 1
ATOM 664 N N . VAL A 1 87 ? -9.889 -0.047 9.111 1.00 95.25 87 VAL A N 1
ATOM 665 C CA . VAL A 1 87 ? -8.569 -0.454 8.596 1.00 95.25 87 VAL A CA 1
ATOM 666 C C . VAL A 1 87 ? -8.630 -0.712 7.092 1.00 95.25 87 VAL A C 1
ATOM 668 O O . VAL A 1 87 ? -7.862 -0.113 6.348 1.00 95.25 87 VAL A O 1
ATOM 671 N N . ARG A 1 88 ? -9.581 -1.533 6.622 1.00 93.44 88 ARG A N 1
ATOM 672 C CA . ARG A 1 88 ? -9.711 -1.855 5.189 1.00 93.44 88 ARG A CA 1
ATOM 673 C C . ARG A 1 88 ? -10.001 -0.626 4.330 1.00 93.44 88 ARG A C 1
ATOM 675 O O . ARG A 1 88 ? -9.532 -0.553 3.198 1.00 93.44 88 ARG A O 1
ATOM 682 N N . LYS A 1 89 ? -10.792 0.317 4.846 1.00 93.69 89 LYS A N 1
ATOM 683 C CA . LYS A 1 89 ? -11.069 1.584 4.165 1.00 93.69 89 LYS A CA 1
ATOM 684 C C . LYS A 1 89 ? -9.810 2.450 4.110 1.00 93.69 89 LYS A C 1
ATOM 686 O O . LYS A 1 89 ? -9.461 2.927 3.041 1.00 93.69 89 LYS A O 1
ATOM 691 N N . MET A 1 90 ? -9.073 2.569 5.214 1.00 94.31 90 MET A N 1
ATOM 692 C CA . MET A 1 90 ? -7.848 3.373 5.278 1.00 94.31 90 MET A CA 1
ATOM 693 C C . MET A 1 90 ? -6.738 2.810 4.395 1.00 94.31 90 MET A C 1
ATOM 695 O O . MET A 1 90 ? -6.028 3.568 3.744 1.00 94.31 90 MET A O 1
ATOM 699 N N . GLU A 1 91 ? -6.597 1.487 4.352 1.00 94.25 91 GLU A N 1
ATOM 700 C CA . GLU A 1 91 ? -5.662 0.808 3.455 1.00 94.25 91 GLU A CA 1
ATOM 701 C C . GLU A 1 91 ? -6.012 1.028 1.983 1.00 94.25 91 GLU A C 1
ATOM 703 O O . GLU A 1 91 ? -5.116 1.022 1.150 1.00 94.25 91 GLU A O 1
ATOM 708 N N . ARG A 1 92 ? -7.290 1.238 1.648 1.00 93.06 92 ARG A N 1
ATOM 709 C CA . ARG A 1 92 ? -7.720 1.536 0.277 1.00 93.06 92 ARG A CA 1
ATOM 710 C C . ARG A 1 92 ? -7.474 2.993 -0.106 1.00 93.06 92 ARG A C 1
ATOM 712 O O . ARG A 1 92 ? -6.986 3.237 -1.201 1.00 93.06 92 ARG A O 1
ATOM 719 N N . GLU A 1 93 ? -7.814 3.927 0.780 1.00 92.12 93 GLU A N 1
ATOM 720 C CA . GLU A 1 93 ? -7.710 5.369 0.513 1.00 92.12 93 GLU A CA 1
ATOM 721 C C . GLU A 1 93 ? -6.272 5.893 0.652 1.00 92.12 93 GLU A C 1
ATOM 723 O O . GLU A 1 93 ? -5.824 6.729 -0.128 1.00 92.12 93 GLU A O 1
ATOM 728 N N . PHE A 1 94 ? -5.512 5.381 1.628 1.00 94.62 94 PHE A N 1
ATOM 729 C CA . PHE A 1 94 ? -4.140 5.815 1.921 1.00 94.62 94 PHE A CA 1
ATOM 730 C C . PHE A 1 94 ? -3.167 4.627 2.025 1.00 94.62 94 PHE A C 1
ATOM 732 O O . PHE A 1 94 ? -2.492 4.445 3.050 1.00 94.62 94 PHE A O 1
ATOM 739 N N . PRO A 1 95 ? -3.046 3.817 0.959 1.00 96.06 95 PRO A N 1
ATOM 740 C CA . PRO A 1 95 ? -2.313 2.555 0.980 1.00 96.06 95 PRO A CA 1
ATOM 741 C C . PRO A 1 95 ? -0.845 2.732 1.369 1.00 96.06 95 PRO A C 1
ATOM 743 O O . PRO A 1 95 ? -0.320 1.950 2.161 1.00 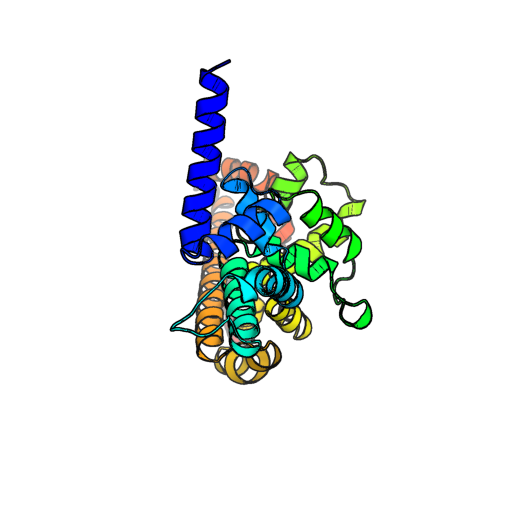96.06 95 PRO A O 1
ATOM 746 N N . THR A 1 96 ? -0.170 3.771 0.866 1.00 96.69 96 THR A N 1
ATOM 747 C CA . THR A 1 96 ? 1.247 4.027 1.179 1.00 96.69 96 THR A CA 1
ATOM 748 C C . THR A 1 96 ? 1.466 4.334 2.664 1.00 96.69 96 THR A C 1
ATOM 750 O O . THR A 1 96 ? 2.413 3.828 3.271 1.00 96.69 96 THR A O 1
ATOM 753 N N . VAL A 1 97 ? 0.568 5.110 3.282 1.00 96.31 97 VAL A N 1
ATOM 754 C CA . VAL A 1 97 ? 0.659 5.447 4.711 1.00 96.31 97 VAL A CA 1
ATOM 755 C C . VAL A 1 97 ? 0.379 4.217 5.570 1.00 96.31 97 VAL A C 1
ATOM 757 O O . VAL A 1 97 ? 1.130 3.947 6.510 1.00 96.31 97 VAL A O 1
ATOM 760 N N . ALA A 1 98 ? -0.646 3.434 5.218 1.00 96.56 98 ALA A N 1
ATOM 761 C CA . ALA A 1 98 ? -0.947 2.177 5.897 1.00 96.56 98 ALA A CA 1
ATOM 762 C C . ALA A 1 98 ? 0.220 1.182 5.797 1.00 96.56 98 ALA A C 1
ATOM 764 O O . ALA A 1 98 ? 0.612 0.576 6.797 1.00 96.56 98 ALA A O 1
ATOM 765 N N . PHE A 1 99 ? 0.829 1.070 4.612 1.00 96.62 99 PHE A N 1
ATOM 766 C CA . PHE A 1 99 ? 2.002 0.231 4.378 1.00 96.62 99 PHE A CA 1
ATOM 767 C C . PHE A 1 99 ? 3.182 0.649 5.255 1.00 96.62 99 PHE A C 1
ATOM 769 O O . PHE A 1 99 ? 3.757 -0.194 5.939 1.00 96.62 99 PHE A O 1
ATOM 776 N N . SER A 1 100 ? 3.525 1.940 5.267 1.00 95.69 100 SER A N 1
ATOM 777 C CA . SER A 1 100 ? 4.627 2.475 6.074 1.00 95.69 100 SER A CA 1
ATOM 778 C C . SER A 1 100 ? 4.402 2.248 7.571 1.00 95.69 100 SER A C 1
ATOM 780 O O . SER A 1 100 ? 5.304 1.794 8.275 1.00 95.69 100 SER A O 1
ATOM 782 N N . ALA A 1 101 ? 3.182 2.488 8.055 1.00 95.69 101 ALA A N 1
ATOM 783 C CA . ALA A 1 101 ? 2.850 2.294 9.459 1.00 95.69 101 ALA A CA 1
ATOM 784 C C . ALA A 1 101 ? 2.890 0.817 9.871 1.00 95.69 101 ALA A C 1
ATOM 786 O O . ALA A 1 101 ? 3.341 0.495 10.970 1.00 95.69 101 ALA A O 1
ATOM 787 N N . GLN A 1 102 ? 2.426 -0.087 9.004 1.00 95.25 102 GLN A N 1
ATOM 788 C CA . GLN A 1 102 ? 2.505 -1.521 9.265 1.00 95.25 102 GLN A CA 1
ATOM 789 C C . GLN A 1 102 ? 3.945 -2.026 9.206 1.00 95.25 102 GLN A C 1
ATOM 791 O O . GLN A 1 102 ? 4.331 -2.832 10.047 1.00 95.25 102 GLN A O 1
ATOM 796 N N . LEU A 1 103 ? 4.747 -1.498 8.280 1.00 94.62 103 LEU A N 1
ATOM 797 C CA . LEU A 1 103 ? 6.169 -1.790 8.200 1.00 94.62 103 LEU A CA 1
ATOM 798 C C . LEU A 1 103 ? 6.882 -1.445 9.513 1.00 94.62 103 LEU A C 1
ATOM 800 O O . LEU A 1 103 ? 7.571 -2.301 10.050 1.00 94.62 103 LEU A O 1
ATOM 804 N N . GLY A 1 104 ? 6.652 -0.254 10.072 1.00 94.06 104 GLY A N 1
ATOM 805 C CA . GLY A 1 104 ? 7.281 0.161 11.333 1.00 94.06 104 GLY A CA 1
ATOM 806 C C . GLY A 1 104 ? 6.819 -0.604 12.582 1.00 94.06 104 GLY A C 1
ATOM 807 O O . GLY A 1 104 ? 7.466 -0.510 13.621 1.00 94.06 104 GLY A O 1
ATOM 808 N N . ARG A 1 105 ? 5.713 -1.356 12.504 1.00 93.56 105 ARG A N 1
ATOM 809 C CA . ARG A 1 105 ? 5.208 -2.211 13.595 1.00 93.56 105 ARG A CA 1
ATOM 810 C C . ARG A 1 105 ? 5.618 -3.674 13.473 1.00 93.56 105 ARG A C 1
ATOM 812 O O . ARG A 1 105 ? 5.300 -4.448 14.371 1.00 93.56 105 ARG A O 1
ATOM 819 N N . GLU A 1 106 ? 6.219 -4.069 12.356 1.00 92.56 106 GLU A N 1
ATOM 820 C CA . GLU A 1 106 ? 6.485 -5.476 12.084 1.00 92.56 106 GLU A CA 1
ATOM 821 C C . GLU A 1 106 ? 7.462 -6.063 13.110 1.00 92.56 106 GLU A C 1
ATOM 823 O O . GLU A 1 106 ? 8.472 -5.453 13.469 1.00 92.56 106 GLU A O 1
ATOM 828 N N . GLU A 1 107 ? 7.162 -7.268 13.588 1.00 89.38 107 GLU A N 1
ATOM 829 C CA . GLU A 1 107 ? 8.032 -7.955 14.538 1.00 89.38 107 GLU A CA 1
ATOM 830 C C . GLU A 1 107 ? 9.317 -8.414 13.844 1.00 89.38 107 GLU A C 1
ATOM 832 O O . GLU A 1 107 ? 9.274 -8.905 12.716 1.00 89.38 107 GLU A O 1
ATOM 837 N N . LYS A 1 108 ? 10.461 -8.357 14.542 1.00 88.31 108 LYS A N 1
ATOM 838 C CA . LYS A 1 108 ? 11.779 -8.700 13.969 1.00 88.31 108 LYS A CA 1
ATOM 839 C C . LYS A 1 108 ? 11.801 -10.038 13.220 1.00 88.31 108 LYS A C 1
ATOM 841 O O . LYS A 1 108 ? 12.398 -10.121 12.154 1.00 88.31 108 LYS A O 1
ATOM 846 N N . LYS A 1 109 ? 11.109 -11.060 13.737 1.00 89.19 109 LYS A N 1
ATOM 847 C CA . LYS A 1 109 ? 11.029 -12.406 13.134 1.00 89.19 109 LYS A CA 1
ATOM 848 C C . LYS A 1 109 ? 10.292 -12.455 11.786 1.00 89.19 109 LYS A C 1
ATOM 850 O O . LYS A 1 109 ? 10.476 -13.392 11.020 1.00 89.19 109 LYS A O 1
ATOM 855 N N . ASN A 1 110 ? 9.446 -11.466 11.502 1.00 87.19 110 ASN A N 1
ATOM 856 C CA . ASN A 1 110 ? 8.626 -11.402 10.292 1.00 87.19 110 ASN A CA 1
ATOM 857 C C . ASN A 1 110 ? 9.233 -10.498 9.209 1.00 87.19 110 ASN A C 1
ATOM 859 O O . ASN A 1 110 ? 8.727 -10.477 8.080 1.00 87.19 110 ASN A O 1
ATOM 863 N N . ILE A 1 111 ? 10.297 -9.757 9.535 1.00 91.00 111 ILE A N 1
ATOM 864 C CA . ILE A 1 111 ? 10.969 -8.840 8.618 1.00 91.00 111 ILE A CA 1
ATOM 865 C C . ILE A 1 111 ? 11.672 -9.640 7.521 1.00 91.00 111 ILE A C 1
ATOM 867 O O . ILE A 1 111 ? 12.584 -10.417 7.775 1.00 91.00 111 ILE A O 1
ATOM 871 N N . ILE A 1 112 ? 11.263 -9.398 6.277 1.00 91.56 112 ILE A N 1
ATOM 872 C CA . ILE A 1 112 ? 11.898 -9.968 5.076 1.00 91.56 112 ILE A CA 1
ATOM 873 C C . ILE A 1 112 ? 12.762 -8.968 4.312 1.00 91.56 112 ILE A C 1
ATOM 875 O O . ILE A 1 112 ? 13.387 -9.331 3.319 1.00 91.56 112 ILE A O 1
ATOM 879 N N . LEU A 1 113 ? 12.708 -7.692 4.698 1.00 92.19 113 LEU A N 1
ATOM 880 C CA . LEU A 1 113 ? 13.455 -6.635 4.030 1.00 92.19 113 LEU A CA 1
ATOM 881 C C . LEU A 1 113 ? 14.859 -6.563 4.612 1.00 92.19 113 LEU A C 1
ATOM 883 O O . LEU A 1 113 ? 15.007 -6.439 5.826 1.00 92.19 113 LEU A O 1
ATOM 887 N N . LYS A 1 114 ? 15.873 -6.591 3.748 1.00 93.56 114 LYS A N 1
ATOM 888 C CA . LYS A 1 114 ? 17.276 -6.481 4.166 1.00 93.56 114 LYS A CA 1
ATOM 889 C C . LYS A 1 114 ? 17.580 -5.075 4.690 1.00 93.56 114 LYS A C 1
ATOM 891 O O . LYS A 1 114 ? 18.225 -4.934 5.719 1.00 93.56 114 LYS A O 1
ATOM 896 N N . ASN A 1 115 ? 17.042 -4.049 4.032 1.00 94.19 115 ASN A N 1
ATOM 897 C CA . ASN A 1 115 ? 17.182 -2.630 4.376 1.00 94.19 115 ASN A CA 1
ATOM 898 C C . ASN A 1 115 ? 15.925 -2.109 5.101 1.00 94.19 115 ASN A C 1
ATOM 900 O O . ASN A 1 115 ? 15.404 -1.032 4.803 1.00 94.19 115 ASN A O 1
ATOM 904 N N . HIS A 1 116 ? 15.353 -2.918 6.002 1.00 93.75 116 HIS A N 1
ATOM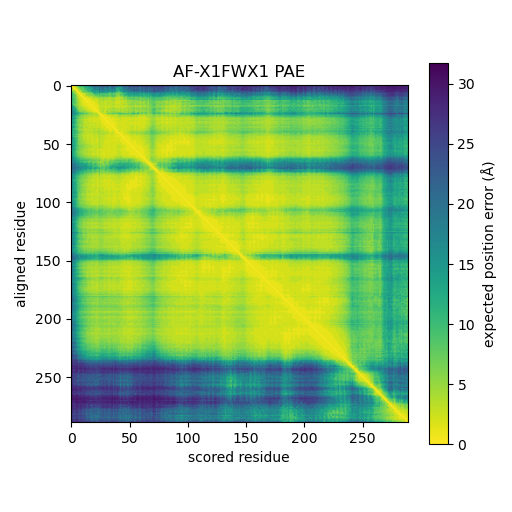 905 C CA . HIS A 1 116 ? 14.083 -2.615 6.669 1.00 93.75 116 HIS A CA 1
ATOM 906 C C . HIS A 1 116 ? 14.087 -1.252 7.371 1.00 93.75 116 HIS A C 1
ATOM 908 O O . HIS A 1 116 ? 13.128 -0.487 7.239 1.00 93.75 116 HIS A O 1
ATOM 914 N N . LYS A 1 117 ? 15.156 -0.951 8.116 1.00 93.50 117 LYS A N 1
ATOM 915 C CA . LYS A 1 117 ? 15.265 0.274 8.910 1.00 93.50 117 LYS A CA 1
ATOM 916 C C . LYS A 1 117 ? 15.291 1.500 8.001 1.00 93.50 117 LYS A C 1
ATOM 918 O O . LYS A 1 117 ? 14.489 2.411 8.181 1.00 93.50 117 LYS A O 1
ATOM 923 N N . GLU A 1 118 ? 16.133 1.475 6.978 1.00 94.62 118 GLU A N 1
ATOM 924 C CA . GLU A 1 118 ? 16.321 2.562 6.020 1.00 94.62 118 GLU A CA 1
ATOM 925 C C . GLU A 1 118 ? 15.047 2.816 5.205 1.00 94.62 118 GLU A C 1
ATOM 927 O O . GLU A 1 118 ? 14.667 3.969 4.996 1.00 94.62 118 GLU A O 1
ATOM 932 N N . ILE A 1 119 ? 14.350 1.753 4.779 1.00 95.62 119 ILE A N 1
ATOM 933 C CA . ILE A 1 119 ? 13.066 1.867 4.068 1.00 95.62 119 ILE A CA 1
ATOM 934 C C . ILE A 1 119 ? 11.991 2.459 4.987 1.00 95.62 119 ILE A C 1
ATOM 936 O O . ILE A 1 119 ? 11.231 3.334 4.567 1.00 95.62 119 ILE A O 1
ATOM 940 N N . THR A 1 120 ? 11.925 2.010 6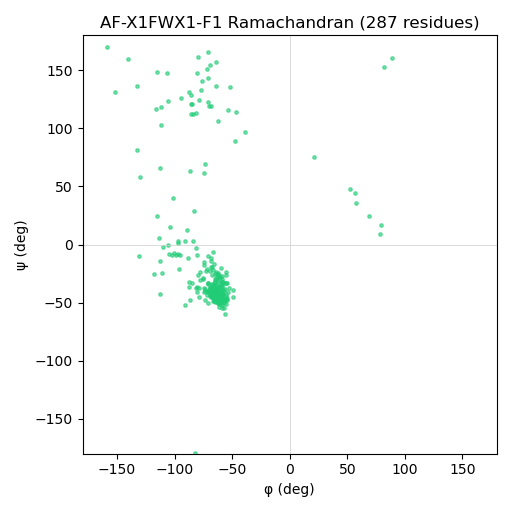.242 1.00 95.31 120 THR A N 1
ATOM 941 C CA . THR A 1 120 ? 10.953 2.518 7.222 1.00 95.31 120 THR A CA 1
ATOM 942 C C . THR A 1 120 ? 11.192 3.994 7.519 1.00 95.31 120 THR A C 1
ATOM 944 O O . THR A 1 120 ? 10.251 4.791 7.478 1.00 95.31 120 THR A O 1
ATOM 947 N N . GLU A 1 121 ? 12.446 4.380 7.757 1.00 94.06 121 GLU A N 1
ATOM 948 C CA . GLU A 1 121 ? 12.846 5.772 7.973 1.00 94.06 121 GLU A CA 1
ATOM 949 C C . GLU A 1 121 ? 12.533 6.641 6.752 1.00 94.06 121 GLU A C 1
ATOM 951 O O . GLU A 1 121 ? 11.978 7.731 6.904 1.00 94.06 121 GLU A O 1
ATOM 956 N N . PHE A 1 122 ? 12.820 6.151 5.541 1.00 95.50 122 PHE A N 1
ATOM 957 C CA . PHE A 1 122 ? 12.502 6.854 4.300 1.00 95.50 122 PHE A CA 1
ATOM 958 C C . PHE A 1 122 ? 10.999 7.125 4.174 1.00 95.50 122 PHE A C 1
ATOM 960 O O . PHE A 1 122 ? 10.605 8.282 4.037 1.00 95.50 122 PHE A O 1
ATOM 967 N N . LEU A 1 123 ? 10.158 6.088 4.272 1.00 95.19 123 LEU A N 1
ATOM 968 C CA . LEU A 1 123 ? 8.705 6.228 4.122 1.00 95.19 123 LEU A CA 1
ATOM 969 C C . LEU A 1 123 ? 8.077 7.080 5.237 1.00 95.19 123 LEU A C 1
ATOM 971 O O . LEU A 1 123 ? 7.108 7.792 4.989 1.00 95.19 123 LEU A O 1
ATOM 975 N N . THR A 1 124 ? 8.647 7.053 6.445 1.00 92.50 124 THR A N 1
ATOM 976 C CA . THR A 1 124 ? 8.167 7.869 7.572 1.00 92.50 124 THR A CA 1
ATOM 977 C C . THR A 1 124 ? 8.545 9.342 7.410 1.00 92.50 124 THR A C 1
ATOM 979 O O . THR A 1 124 ? 7.744 10.225 7.706 1.00 92.50 124 THR A O 1
ATOM 982 N N . LYS A 1 125 ? 9.765 9.628 6.939 1.00 94.25 125 LYS A N 1
ATOM 983 C CA . LYS A 1 125 ? 10.267 10.999 6.757 1.00 94.25 125 LYS A CA 1
ATOM 984 C C . LYS A 1 125 ? 9.657 11.692 5.537 1.00 94.25 125 LYS A C 1
ATOM 986 O O . LYS A 1 125 ? 9.553 12.916 5.509 1.00 94.25 125 LYS A O 1
ATOM 991 N N . HIS A 1 126 ? 9.284 10.918 4.526 1.00 94.19 126 HIS A N 1
ATOM 992 C CA . HIS A 1 126 ? 8.802 11.401 3.239 1.00 94.19 126 HIS A CA 1
ATOM 993 C C . HIS A 1 126 ? 7.325 11.059 3.036 1.00 94.19 126 HIS A C 1
ATOM 995 O O . HIS A 1 126 ? 6.974 10.293 2.145 1.00 94.19 126 HIS A O 1
ATOM 1001 N N . GLU A 1 127 ? 6.445 11.651 3.850 1.00 90.56 127 GLU A N 1
ATOM 1002 C CA . GLU A 1 127 ? 4.993 11.417 3.766 1.00 90.56 127 GLU A CA 1
ATOM 1003 C C . GLU A 1 127 ? 4.336 11.941 2.467 1.00 90.56 127 GLU A C 1
ATOM 1005 O O . GLU A 1 127 ? 3.129 11.759 2.281 1.00 90.56 127 GLU A O 1
ATOM 1010 N N . ASP A 1 128 ? 5.085 12.657 1.621 1.00 92.31 128 ASP A N 1
ATOM 1011 C CA . ASP A 1 128 ? 4.703 13.075 0.265 1.00 92.31 128 ASP A CA 1
ATOM 1012 C C . ASP A 1 128 ? 5.053 12.034 -0.810 1.00 92.31 128 ASP A C 1
ATOM 1014 O O . ASP A 1 128 ? 4.600 12.152 -1.947 1.00 92.31 128 ASP A O 1
ATOM 1018 N N . PHE A 1 129 ? 5.848 11.016 -0.472 1.00 95.75 129 PHE A N 1
ATOM 1019 C CA . PHE A 1 129 ? 6.154 9.916 -1.375 1.00 95.75 129 PHE A CA 1
ATOM 1020 C C . PHE A 1 129 ? 4.982 8.931 -1.447 1.00 95.75 129 PHE A C 1
ATOM 1022 O O . PHE A 1 129 ? 4.465 8.480 -0.427 1.00 95.75 129 PHE A O 1
ATOM 1029 N N . ASP A 1 130 ? 4.607 8.550 -2.667 1.00 95.62 130 ASP A N 1
ATOM 1030 C CA . ASP A 1 130 ? 3.530 7.598 -2.931 1.00 95.62 130 ASP A CA 1
ATOM 1031 C C . ASP A 1 130 ? 4.073 6.338 -3.618 1.00 95.62 130 ASP A C 1
ATOM 1033 O O . ASP A 1 130 ? 4.551 6.395 -4.754 1.00 95.62 130 ASP A O 1
ATOM 1037 N N . LEU A 1 131 ? 3.963 5.179 -2.962 1.00 96.44 131 LEU A N 1
ATOM 1038 C CA . LEU A 1 131 ? 4.397 3.900 -3.521 1.00 96.44 131 LEU A CA 1
ATOM 1039 C C . LEU A 1 131 ? 3.657 3.541 -4.821 1.00 96.44 131 LEU A C 1
ATOM 1041 O O . LEU A 1 131 ? 4.243 2.865 -5.665 1.00 96.44 131 LEU A O 1
ATOM 1045 N N . GLN A 1 132 ? 2.421 3.987 -5.045 1.00 94.38 132 GLN A N 1
ATOM 1046 C CA . GLN A 1 132 ? 1.711 3.669 -6.288 1.00 94.38 132 GLN A CA 1
ATOM 1047 C C . GLN A 1 132 ? 2.125 4.562 -7.458 1.00 94.38 132 GLN A C 1
ATOM 1049 O O . GLN A 1 132 ? 2.242 4.077 -8.585 1.00 94.38 132 GLN A O 1
ATOM 1054 N N . HIS A 1 133 ? 2.393 5.840 -7.199 1.00 94.06 133 HIS A N 1
ATOM 1055 C CA . HIS A 1 133 ? 2.476 6.843 -8.266 1.00 94.06 133 HIS A CA 1
ATOM 1056 C C . HIS A 1 133 ? 3.853 7.501 -8.402 1.00 94.06 133 HIS A C 1
ATOM 1058 O O . HIS A 1 133 ? 4.220 7.939 -9.490 1.00 94.06 133 HIS A O 1
ATOM 1064 N N . SER A 1 134 ? 4.658 7.546 -7.338 1.00 95.12 134 SER A N 1
ATOM 1065 C CA . SER A 1 134 ? 5.967 8.204 -7.382 1.00 95.12 134 SER A CA 1
ATOM 1066 C C . SER A 1 134 ? 7.006 7.358 -8.116 1.00 95.12 134 SER A C 1
ATOM 1068 O O . SER A 1 134 ? 7.099 6.147 -7.925 1.00 95.12 134 SER A O 1
ATOM 1070 N N . ASN A 1 135 ? 7.858 7.997 -8.913 1.00 92.75 135 ASN A N 1
ATOM 1071 C CA . ASN A 1 135 ? 9.080 7.372 -9.413 1.00 92.75 135 ASN A CA 1
ATOM 1072 C C . ASN A 1 135 ? 10.195 7.547 -8.367 1.00 92.75 135 ASN A C 1
ATOM 1074 O O . ASN A 1 135 ? 10.540 8.675 -8.014 1.00 92.75 135 ASN A O 1
ATOM 1078 N N . ILE A 1 136 ? 10.750 6.436 -7.873 1.00 93.44 136 ILE A N 1
ATOM 1079 C CA . ILE A 1 136 ? 11.764 6.439 -6.808 1.00 93.44 136 ILE A CA 1
ATOM 1080 C C . ILE A 1 136 ? 13.028 7.193 -7.233 1.00 93.44 136 ILE A C 1
ATOM 1082 O O . ILE A 1 136 ? 13.528 8.009 -6.462 1.00 93.44 136 ILE A O 1
ATOM 1086 N N . ASP A 1 137 ? 13.544 6.960 -8.440 1.00 90.50 137 ASP A N 1
ATOM 1087 C CA . ASP A 1 137 ? 14.788 7.587 -8.897 1.00 90.50 137 ASP A CA 1
ATOM 1088 C C . ASP A 1 137 ? 14.625 9.106 -9.038 1.00 90.50 137 ASP A C 1
ATOM 1090 O O . ASP A 1 137 ? 15.432 9.870 -8.501 1.00 90.50 137 ASP A O 1
ATOM 1094 N N . ILE A 1 138 ? 13.533 9.548 -9.671 1.00 90.56 138 ILE A N 1
ATOM 1095 C CA . ILE A 1 138 ? 13.209 10.974 -9.834 1.00 90.56 138 ILE A CA 1
ATOM 1096 C C . ILE A 1 138 ? 13.012 11.634 -8.467 1.00 90.56 138 ILE A C 1
ATOM 1098 O O . ILE A 1 138 ? 13.543 12.718 -8.211 1.00 90.56 138 ILE A O 1
ATOM 1102 N N . TYR A 1 139 ? 12.287 10.974 -7.562 1.00 93.19 139 TYR A N 1
ATOM 1103 C CA . TYR A 1 139 ? 12.041 11.488 -6.220 1.00 93.19 139 TYR A CA 1
ATOM 1104 C C . TYR A 1 139 ? 13.346 11.651 -5.427 1.00 93.19 139 TYR A C 1
ATOM 1106 O O . TYR A 1 139 ? 13.611 12.721 -4.871 1.00 93.19 139 TYR A O 1
ATOM 1114 N N . LEU A 1 140 ? 14.204 10.625 -5.421 1.00 92.12 140 LEU A N 1
ATOM 1115 C CA . LEU A 1 140 ? 15.495 10.665 -4.733 1.00 92.12 140 LEU A CA 1
ATOM 1116 C C . LEU A 1 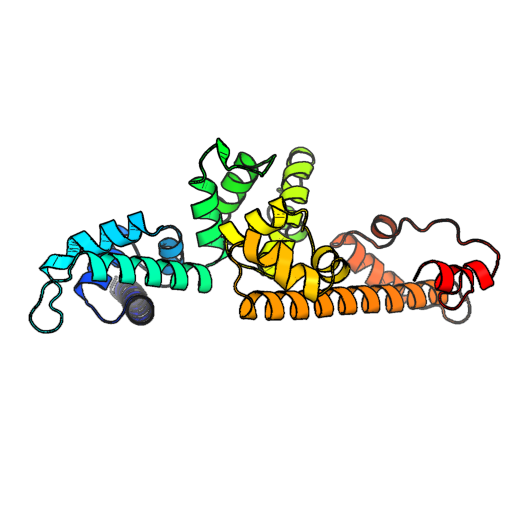140 ? 16.434 11.715 -5.336 1.00 92.12 140 LEU A C 1
ATOM 1118 O O . LEU A 1 140 ? 17.119 12.411 -4.583 1.00 92.12 140 LEU A O 1
ATOM 1122 N N . LYS A 1 141 ? 16.445 11.879 -6.664 1.00 90.31 141 LYS A N 1
ATOM 1123 C CA . LYS A 1 141 ? 17.209 12.932 -7.351 1.00 90.31 141 LYS A CA 1
ATOM 1124 C C . LYS A 1 141 ? 16.723 14.321 -6.931 1.00 90.31 141 LYS A C 1
ATOM 1126 O O . LYS A 1 141 ? 17.525 15.126 -6.458 1.00 90.31 141 LYS A O 1
ATOM 1131 N N . LYS A 1 142 ? 15.408 14.575 -6.988 1.00 91.12 142 LYS A N 1
ATOM 1132 C CA . LYS A 1 142 ? 14.787 15.855 -6.591 1.00 91.12 142 LYS A CA 1
ATOM 1133 C C . LYS A 1 142 ? 15.070 16.216 -5.131 1.00 91.12 142 LYS A C 1
ATOM 1135 O O . LYS A 1 142 ? 15.329 17.375 -4.823 1.00 91.12 142 LYS A O 1
ATOM 1140 N N . LYS A 1 143 ? 15.055 15.231 -4.227 1.00 91.00 143 LYS A N 1
ATOM 1141 C CA . LYS A 1 143 ? 15.342 15.431 -2.795 1.00 91.00 143 LYS A CA 1
ATOM 1142 C C . LYS A 1 143 ? 16.844 15.414 -2.459 1.00 91.00 143 LYS A C 1
ATOM 1144 O O . LYS A 1 143 ? 17.188 15.530 -1.287 1.00 91.00 143 LYS A O 1
ATOM 1149 N N . LYS A 1 144 ? 17.739 15.282 -3.452 1.00 89.81 144 LYS A N 1
ATOM 1150 C CA . LYS A 1 144 ? 19.205 15.177 -3.278 1.00 89.81 144 LYS A CA 1
ATOM 1151 C C . LYS A 1 144 ? 19.631 14.000 -2.374 1.00 89.81 144 LYS A C 1
ATOM 1153 O O . LYS A 1 144 ? 20.600 14.080 -1.619 1.00 89.81 144 LYS A O 1
ATOM 1158 N N . LEU A 1 145 ? 18.896 12.888 -2.461 1.00 87.62 145 LEU A N 1
ATOM 1159 C CA . LEU A 1 145 ? 19.095 11.650 -1.691 1.00 87.62 145 LEU A CA 1
ATOM 1160 C C . LEU A 1 145 ? 19.701 10.504 -2.517 1.00 87.62 145 LEU A C 1
ATOM 1162 O O . LEU A 1 145 ? 19.942 9.424 -1.975 1.00 87.62 145 LEU A O 1
ATOM 1166 N N . ALA A 1 146 ? 19.971 10.723 -3.805 1.00 79.19 146 ALA A N 1
ATOM 1167 C CA . ALA A 1 146 ? 20.594 9.753 -4.705 1.00 79.19 146 ALA A CA 1
ATOM 1168 C C . ALA A 1 146 ? 22.104 9.584 -4.415 1.00 79.19 146 ALA A C 1
ATOM 1170 O O . ALA A 1 146 ? 22.955 10.033 -5.176 1.00 79.19 146 ALA A O 1
ATOM 1171 N N . LYS A 1 147 ? 22.443 8.979 -3.269 1.00 85.00 147 LYS A N 1
ATOM 1172 C CA . LYS A 1 147 ? 23.822 8.669 -2.845 1.00 85.00 147 LYS A CA 1
ATOM 1173 C C . LYS A 1 147 ? 24.090 7.166 -2.975 1.00 85.00 147 LYS A C 1
ATOM 1175 O O . LYS A 1 147 ? 23.194 6.381 -2.685 1.00 85.00 147 LYS A O 1
ATOM 1180 N N . LYS A 1 148 ? 25.331 6.764 -3.288 1.00 79.81 148 LYS A N 1
ATOM 1181 C CA . LYS A 1 148 ? 25.745 5.344 -3.415 1.00 79.81 148 LYS A CA 1
ATOM 1182 C C . LYS A 1 148 ? 25.388 4.495 -2.186 1.00 79.81 148 LYS A C 1
ATOM 1184 O O . LYS A 1 148 ? 24.910 3.380 -2.317 1.00 79.81 148 LYS A O 1
ATOM 1189 N N . LYS A 1 149 ? 25.497 5.063 -0.979 1.00 83.19 149 LYS A N 1
ATOM 1190 C CA . LYS A 1 149 ? 25.092 4.389 0.270 1.00 83.19 149 LYS A CA 1
ATOM 1191 C C . LYS A 1 149 ? 23.609 3.982 0.334 1.00 83.19 149 LYS A C 1
ATOM 1193 O O . LYS A 1 149 ? 23.253 3.130 1.132 1.00 83.19 149 LYS A O 1
ATOM 1198 N N . ASN A 1 150 ? 22.753 4.599 -0.482 1.00 85.56 150 ASN A N 1
ATOM 1199 C CA . ASN A 1 150 ? 21.318 4.324 -0.535 1.00 85.56 150 ASN A CA 1
ATOM 1200 C C . ASN A 1 150 ? 20.952 3.348 -1.666 1.00 85.56 150 ASN A C 1
ATOM 1202 O O . ASN A 1 150 ? 19.771 3.079 -1.858 1.00 85.56 150 ASN A O 1
ATOM 1206 N N . GLU A 1 151 ? 21.921 2.843 -2.435 1.00 89.88 151 GLU A N 1
ATOM 1207 C CA . GLU A 1 151 ? 21.669 2.024 -3.625 1.00 89.88 151 GLU A CA 1
ATOM 1208 C C . GLU A 1 151 ? 20.963 0.705 -3.288 1.00 89.88 151 GLU A C 1
ATOM 1210 O O . GLU A 1 151 ? 19.922 0.407 -3.869 1.00 89.88 151 GLU A O 1
ATOM 1215 N N . ALA A 1 152 ? 21.441 -0.028 -2.277 1.00 92.62 152 ALA A N 1
ATOM 1216 C CA . ALA A 1 152 ? 20.812 -1.276 -1.837 1.00 92.62 152 ALA A CA 1
ATOM 1217 C C . ALA A 1 152 ? 19.360 -1.066 -1.363 1.00 92.62 152 ALA A C 1
ATOM 1219 O O . ALA A 1 152 ? 18.454 -1.790 -1.780 1.00 92.62 152 ALA A O 1
ATOM 1220 N N . MET A 1 153 ? 19.126 -0.026 -0.555 1.00 94.38 153 MET A N 1
ATOM 1221 C CA . MET A 1 153 ? 17.784 0.365 -0.116 1.00 94.38 153 MET A CA 1
ATOM 1222 C C . MET A 1 153 ? 16.894 0.754 -1.301 1.00 94.38 153 MET A C 1
ATOM 1224 O O . MET A 1 153 ? 15.741 0.332 -1.361 1.00 94.38 153 MET A O 1
ATOM 1228 N N . ARG A 1 154 ? 17.426 1.517 -2.265 1.00 93.88 154 ARG A N 1
ATOM 1229 C CA . ARG A 1 154 ? 16.691 1.961 -3.455 1.00 93.88 154 ARG A CA 1
ATOM 1230 C C . ARG A 1 154 ? 16.213 0.780 -4.293 1.00 93.88 154 ARG A C 1
ATOM 1232 O O . ARG A 1 154 ? 15.050 0.756 -4.689 1.00 93.88 154 ARG A O 1
ATOM 1239 N N . GLU A 1 155 ? 17.084 -0.187 -4.569 1.00 92.94 155 GLU A N 1
ATOM 1240 C CA . GLU A 1 155 ? 16.734 -1.351 -5.391 1.00 92.94 155 GLU A CA 1
ATOM 1241 C C . GLU A 1 155 ? 15.746 -2.290 -4.681 1.00 92.94 155 GLU A C 1
ATOM 1243 O O . GLU A 1 155 ? 14.799 -2.806 -5.292 1.00 92.94 155 GLU A O 1
ATOM 1248 N N . GLU A 1 156 ? 15.881 -2.448 -3.363 1.00 94.62 156 GLU A N 1
ATOM 1249 C CA . GLU A 1 156 ? 14.892 -3.184 -2.580 1.00 94.62 156 GLU A CA 1
ATOM 1250 C C . GLU A 1 156 ? 13.537 -2.457 -2.542 1.00 94.62 156 GLU A C 1
ATOM 1252 O O . GLU A 1 156 ? 12.498 -3.084 -2.770 1.00 94.62 156 GLU A O 1
ATOM 1257 N N . LEU A 1 157 ? 13.533 -1.132 -2.357 1.00 96.06 157 LEU A N 1
ATOM 1258 C CA . LEU A 1 157 ? 12.324 -0.308 -2.388 1.00 96.06 157 LEU A CA 1
ATOM 1259 C C . LEU A 1 157 ? 11.628 -0.374 -3.753 1.00 96.06 157 LEU A C 1
ATOM 1261 O O . LEU A 1 157 ? 10.407 -0.503 -3.794 1.00 96.06 157 LEU A O 1
ATOM 1265 N N . LYS A 1 158 ? 12.373 -0.371 -4.867 1.00 94.94 158 LYS A N 1
ATOM 1266 C CA . LYS A 1 158 ? 11.814 -0.595 -6.215 1.00 94.94 158 LYS A CA 1
ATOM 1267 C C . LYS A 1 158 ? 11.117 -1.945 -6.320 1.00 94.94 158 LYS A C 1
ATOM 1269 O O . LYS A 1 158 ? 10.027 -2.036 -6.882 1.00 94.94 158 LYS A O 1
ATOM 1274 N N . THR A 1 159 ? 11.716 -2.990 -5.758 1.00 93.94 159 THR A N 1
ATOM 1275 C CA . THR A 1 159 ? 11.125 -4.335 -5.756 1.00 93.94 159 THR A CA 1
ATOM 1276 C C . THR A 1 159 ? 9.829 -4.383 -4.950 1.00 93.94 159 THR A C 1
ATOM 1278 O O . THR A 1 159 ? 8.840 -4.952 -5.411 1.00 93.94 159 THR A O 1
ATOM 1281 N N . VAL A 1 160 ? 9.803 -3.745 -3.777 1.00 96.38 160 VAL A N 1
ATOM 1282 C CA . VAL A 1 160 ? 8.578 -3.582 -2.979 1.00 96.38 160 VAL A CA 1
ATOM 1283 C C . VAL A 1 160 ? 7.525 -2.810 -3.769 1.00 96.38 160 VAL A C 1
ATOM 1285 O O . VAL A 1 160 ? 6.388 -3.265 -3.884 1.00 96.38 160 VAL A O 1
ATOM 1288 N N . GLN A 1 161 ? 7.914 -1.683 -4.365 1.00 96.62 161 GLN A N 1
ATOM 1289 C CA . GLN A 1 161 ? 7.021 -0.806 -5.109 1.00 96.62 161 GLN A CA 1
ATOM 1290 C C . GLN A 1 161 ? 6.356 -1.521 -6.290 1.00 96.62 161 GLN A C 1
ATOM 1292 O O . GLN A 1 161 ? 5.152 -1.371 -6.496 1.00 96.62 161 GLN A O 1
ATOM 1297 N N . ARG A 1 162 ? 7.115 -2.327 -7.046 1.00 95.19 162 ARG A N 1
ATOM 1298 C CA . ARG A 1 162 ? 6.593 -3.087 -8.191 1.00 95.19 162 ARG A CA 1
ATOM 1299 C C . ARG A 1 162 ? 5.411 -3.964 -7.802 1.00 95.19 162 ARG A C 1
ATOM 1301 O O . ARG A 1 162 ? 4.394 -3.912 -8.479 1.00 95.19 162 ARG A O 1
ATOM 1308 N N . ILE A 1 163 ? 5.520 -4.728 -6.716 1.00 95.75 163 ILE A N 1
ATOM 1309 C CA . ILE A 1 163 ? 4.427 -5.594 -6.249 1.00 95.75 163 ILE A CA 1
ATOM 1310 C C . ILE A 1 163 ? 3.305 -4.781 -5.607 1.00 95.75 163 ILE A C 1
ATOM 1312 O O . ILE A 1 163 ? 2.128 -5.043 -5.864 1.00 95.75 163 ILE A O 1
ATOM 1316 N N . PHE A 1 164 ? 3.657 -3.757 -4.832 1.00 96.56 164 PHE A N 1
ATOM 1317 C CA . PHE A 1 164 ? 2.685 -2.896 -4.170 1.00 96.56 164 PHE A CA 1
ATOM 1318 C C . PHE A 1 164 ? 1.7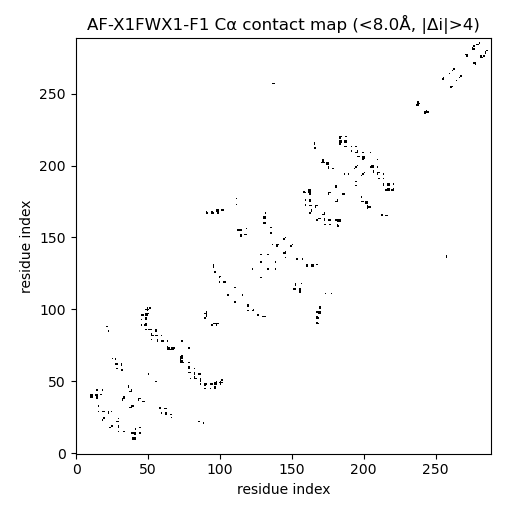29 -2.205 -5.153 1.00 96.56 164 PHE A C 1
ATOM 1320 O O . PHE A 1 164 ? 0.542 -2.081 -4.869 1.00 96.56 164 PHE A O 1
ATOM 1327 N N . LYS A 1 165 ? 2.205 -1.823 -6.346 1.00 94.62 165 LYS A N 1
ATOM 1328 C CA . LYS A 1 165 ? 1.361 -1.254 -7.414 1.00 94.62 165 LYS A CA 1
ATOM 1329 C C . LYS A 1 165 ? 0.230 -2.189 -7.864 1.00 94.62 165 LYS A C 1
ATOM 1331 O O . LYS A 1 165 ? -0.830 -1.709 -8.255 1.00 94.62 165 LYS A O 1
ATOM 1336 N N . PHE A 1 166 ? 0.422 -3.507 -7.784 1.00 91.31 166 PHE A N 1
ATOM 1337 C CA . PHE A 1 166 ? -0.626 -4.488 -8.092 1.00 91.31 166 PHE A CA 1
ATOM 1338 C C . PHE A 1 166 ? -1.492 -4.810 -6.879 1.00 91.31 166 PHE A C 1
ATOM 1340 O O . PHE A 1 166 ? -2.704 -5.015 -7.019 1.00 91.31 166 PHE A O 1
ATOM 1347 N N . VAL A 1 167 ? -0.871 -4.856 -5.701 1.00 93.81 167 VAL A N 1
ATOM 1348 C CA . VAL A 1 167 ? -1.502 -5.275 -4.451 1.00 93.81 167 VAL A CA 1
ATOM 1349 C C . VAL A 1 167 ? -1.170 -4.264 -3.350 1.00 93.81 167 VAL A C 1
ATOM 1351 O O . VAL A 1 167 ? -0.260 -4.523 -2.563 1.00 93.81 167 VAL A O 1
ATOM 1354 N N . PRO A 1 168 ? -1.881 -3.119 -3.274 1.00 94.88 168 PRO A N 1
ATOM 1355 C CA . PRO A 1 168 ? -1.562 -2.008 -2.371 1.00 94.88 168 PRO A CA 1
ATOM 1356 C C . PRO A 1 168 ? -1.940 -2.328 -0.914 1.00 94.88 168 PRO A C 1
ATOM 1358 O O . PRO A 1 168 ? -2.802 -1.710 -0.302 1.00 94.88 168 PRO A O 1
ATOM 1361 N N . HIS A 1 169 ? -1.316 -3.366 -0.363 1.00 95.50 169 HIS A N 1
ATOM 1362 C CA . HIS A 1 169 ? -1.554 -3.903 0.967 1.00 95.50 169 HIS A CA 1
ATOM 1363 C C . HIS A 1 169 ? -0.272 -4.559 1.481 1.00 95.50 169 HIS A C 1
ATOM 1365 O O . HIS A 1 169 ? 0.323 -5.408 0.809 1.00 95.50 169 HIS A O 1
ATOM 1371 N N . TYR A 1 170 ? 0.114 -4.225 2.713 1.00 94.75 170 TYR A N 1
ATOM 1372 C CA . TYR A 1 170 ? 1.373 -4.656 3.321 1.00 94.75 170 TYR A CA 1
ATOM 1373 C C . TYR A 1 170 ? 1.553 -6.179 3.348 1.00 94.75 170 TYR A C 1
ATOM 1375 O O . TYR A 1 170 ? 2.478 -6.709 2.729 1.00 94.75 170 TYR A O 1
ATOM 1383 N N . SER A 1 171 ? 0.637 -6.896 4.011 1.00 93.56 171 SER A N 1
ATOM 1384 C CA . SER A 1 171 ? 0.782 -8.344 4.217 1.00 93.56 171 SER A CA 1
ATOM 1385 C C . SER A 1 171 ? 0.799 -9.115 2.900 1.00 93.56 171 SER A C 1
ATOM 1387 O O . SER A 1 171 ? 1.660 -9.965 2.709 1.00 93.56 171 SER A O 1
ATOM 1389 N N . LYS A 1 172 ? -0.092 -8.772 1.961 1.00 95.56 172 LYS A N 1
ATOM 1390 C CA . LYS A 1 172 ? -0.158 -9.407 0.641 1.00 95.56 172 LYS A CA 1
ATOM 1391 C C . LYS A 1 172 ? 1.091 -9.127 -0.202 1.00 95.56 172 LYS A C 1
ATOM 1393 O O . LYS A 1 172 ? 1.639 -10.055 -0.785 1.00 95.56 172 LYS A O 1
ATOM 1398 N N . THR A 1 173 ? 1.584 -7.882 -0.214 1.00 96.12 173 THR A N 1
ATOM 1399 C CA . THR A 1 173 ? 2.832 -7.513 -0.914 1.00 96.12 173 THR A CA 1
ATOM 1400 C C . THR A 1 173 ? 4.007 -8.343 -0.408 1.00 96.12 173 THR A C 1
ATOM 1402 O O . THR A 1 173 ? 4.726 -8.961 -1.193 1.00 96.12 173 THR A O 1
ATOM 1405 N N . ASN A 1 174 ? 4.192 -8.400 0.911 1.00 94.44 174 ASN A N 1
ATOM 1406 C CA . ASN A 1 174 ? 5.302 -9.141 1.501 1.00 94.44 174 ASN A CA 1
ATOM 1407 C C . ASN A 1 174 ? 5.133 -10.655 1.369 1.00 94.44 174 ASN A C 1
ATOM 1409 O O . ASN A 1 174 ? 6.122 -11.354 1.163 1.00 94.44 174 ASN A O 1
ATOM 1413 N N . ALA A 1 175 ? 3.907 -11.171 1.433 1.00 94.88 175 ALA A N 1
ATOM 1414 C CA . ALA A 1 175 ? 3.655 -12.589 1.231 1.00 94.88 175 ALA A CA 1
ATOM 1415 C C . ALA A 1 175 ? 3.929 -13.026 -0.216 1.00 94.88 175 ALA A C 1
ATOM 1417 O O . ALA A 1 175 ? 4.575 -14.050 -0.412 1.00 94.88 175 ALA A O 1
ATOM 1418 N N . LEU A 1 176 ? 3.556 -12.225 -1.223 1.00 95.75 176 LEU A N 1
ATOM 1419 C CA . LEU A 1 176 ? 3.949 -12.473 -2.616 1.00 95.75 176 LEU A CA 1
ATOM 1420 C C . LEU A 1 176 ? 5.474 -12.460 -2.781 1.00 95.75 176 LEU A C 1
ATOM 1422 O O . LEU A 1 176 ? 6.037 -13.365 -3.393 1.00 95.75 176 LEU A O 1
ATOM 1426 N N . ARG A 1 177 ? 6.167 -11.498 -2.160 1.00 94.56 177 ARG A N 1
ATOM 1427 C CA . ARG A 1 177 ? 7.638 -11.454 -2.180 1.00 94.56 177 ARG A CA 1
ATOM 1428 C C . ARG A 1 177 ? 8.286 -12.673 -1.521 1.00 94.56 177 ARG A C 1
ATOM 1430 O O . ARG A 1 177 ? 9.292 -13.151 -2.033 1.00 94.56 177 ARG A O 1
ATOM 1437 N N . LYS A 1 178 ? 7.704 -13.208 -0.439 1.00 93.50 178 LYS A N 1
ATOM 1438 C CA . LYS A 1 178 ? 8.140 -14.477 0.182 1.00 93.50 178 LYS A CA 1
ATOM 1439 C C . LYS A 1 178 ? 7.995 -15.677 -0.761 1.00 93.50 178 LYS A C 1
ATOM 1441 O O . LYS A 1 178 ? 8.709 -16.653 -0.586 1.00 93.50 178 LYS A O 1
ATOM 1446 N N . GLN A 1 179 ? 7.097 -15.607 -1.745 1.00 93.69 179 GLN A N 1
ATOM 1447 C CA . GLN A 1 179 ? 6.942 -16.621 -2.794 1.00 93.69 179 GLN A CA 1
ATOM 1448 C C . GLN A 1 179 ? 7.833 -16.357 -4.027 1.00 93.69 179 GLN A C 1
ATOM 1450 O O . GLN A 1 179 ? 7.609 -16.957 -5.072 1.00 93.69 179 GLN A O 1
ATOM 1455 N N . GLY A 1 180 ? 8.810 -15.443 -3.946 1.00 92.25 180 GLY A N 1
ATOM 1456 C CA . GLY A 1 180 ? 9.702 -15.111 -5.067 1.00 92.25 180 GLY A CA 1
ATOM 1457 C C . GLY A 1 180 ? 9.085 -14.193 -6.129 1.00 92.25 180 GLY A C 1
ATOM 1458 O O . GLY A 1 180 ? 9.679 -13.976 -7.180 1.00 92.25 180 GLY A O 1
ATOM 1459 N N . ILE A 1 181 ? 7.902 -13.625 -5.872 1.00 95.06 181 ILE A N 1
ATOM 1460 C CA . ILE A 1 181 ? 7.222 -12.726 -6.812 1.00 95.06 181 ILE A CA 1
ATOM 1461 C C . ILE A 1 181 ? 7.749 -11.300 -6.627 1.00 95.06 181 ILE A C 1
ATOM 1463 O O . ILE A 1 181 ? 7.660 -10.719 -5.539 1.00 95.06 181 ILE A O 1
ATOM 1467 N N . HIS A 1 182 ? 8.315 -10.721 -7.686 1.00 92.50 182 HIS A N 1
ATOM 1468 C CA . HIS A 1 182 ? 9.048 -9.443 -7.632 1.00 92.50 182 HIS A CA 1
ATOM 1469 C C . HIS A 1 182 ? 8.631 -8.423 -8.708 1.00 92.50 182 HIS A C 1
ATOM 1471 O O . HIS A 1 182 ? 9.042 -7.256 -8.652 1.00 92.50 182 HIS A O 1
ATOM 1477 N N . SER A 1 183 ? 7.819 -8.838 -9.682 1.00 93.81 183 SER A N 1
ATOM 1478 C CA . SER A 1 183 ? 7.377 -8.013 -10.810 1.00 93.81 183 SER A CA 1
ATOM 1479 C C . SER A 1 183 ? 6.084 -8.536 -11.457 1.00 93.81 183 SER A C 1
ATOM 1481 O O . SER A 1 183 ? 5.647 -9.657 -11.195 1.00 93.81 183 SER A O 1
ATOM 1483 N N . ALA A 1 184 ? 5.505 -7.737 -12.359 1.00 93.88 184 ALA A N 1
ATOM 1484 C CA . ALA A 1 184 ? 4.427 -8.175 -13.249 1.00 93.88 184 ALA A CA 1
ATOM 1485 C C . ALA A 1 184 ? 4.850 -9.380 -14.106 1.00 93.88 184 ALA A C 1
ATOM 1487 O O . ALA A 1 184 ? 4.109 -10.351 -14.219 1.00 93.88 184 ALA A O 1
ATOM 1488 N N . GLN A 1 185 ? 6.083 -9.340 -14.619 1.00 93.88 185 GLN A N 1
ATOM 1489 C CA . GLN A 1 185 ? 6.690 -10.421 -15.389 1.00 93.88 185 GLN A CA 1
ATOM 1490 C C . GLN A 1 185 ? 6.749 -11.729 -14.587 1.00 93.88 185 GLN A C 1
ATOM 1492 O O . GLN A 1 185 ? 6.350 -12.762 -15.108 1.00 93.88 185 GLN A O 1
ATOM 1497 N N . SER A 1 186 ? 7.128 -11.690 -13.302 1.00 94.69 186 SER A N 1
ATOM 1498 C CA . SER A 1 186 ? 7.157 -12.903 -12.467 1.00 94.69 186 SER A CA 1
ATOM 1499 C C . SER A 1 186 ? 5.770 -13.513 -12.238 1.00 94.69 186 SER A C 1
ATOM 1501 O O . SER A 1 186 ? 5.653 -14.722 -12.088 1.00 94.69 186 SER A O 1
ATOM 1503 N N . ILE A 1 187 ? 4.711 -12.694 -12.234 1.00 95.12 187 ILE A N 1
ATOM 1504 C CA . ILE A 1 187 ? 3.327 -13.181 -12.135 1.00 95.12 187 ILE A CA 1
ATOM 1505 C C . ILE A 1 187 ? 2.901 -13.810 -13.465 1.00 95.12 187 ILE A C 1
ATOM 1507 O O . ILE A 1 187 ? 2.372 -14.918 -13.460 1.00 95.12 187 ILE A O 1
ATOM 1511 N N . ALA A 1 188 ? 3.151 -13.123 -14.585 1.00 95.00 188 ALA A N 1
ATOM 1512 C CA . ALA A 1 188 ? 2.790 -13.596 -15.920 1.00 95.00 188 ALA A CA 1
ATOM 1513 C C . ALA A 1 188 ? 3.499 -14.915 -16.271 1.00 95.00 188 ALA A C 1
ATOM 1515 O O . ALA A 1 188 ? 2.846 -15.862 -16.694 1.00 95.00 188 ALA A O 1
ATOM 1516 N N . ALA A 1 189 ? 4.803 -15.012 -15.995 1.00 93.81 189 ALA A N 1
ATOM 1517 C CA . ALA A 1 189 ? 5.624 -16.186 -16.299 1.00 93.81 189 ALA A CA 1
ATOM 1518 C C . ALA A 1 189 ? 5.197 -17.462 -15.548 1.00 93.81 189 ALA A C 1
ATOM 1520 O O . ALA A 1 189 ? 5.456 -18.566 -16.011 1.00 93.81 189 ALA A O 1
ATOM 1521 N N . ILE A 1 190 ? 4.542 -17.336 -14.389 1.00 95.06 190 ILE A N 1
ATOM 1522 C CA . ILE A 1 190 ? 4.035 -18.490 -13.626 1.00 95.06 190 ILE A CA 1
ATOM 1523 C C . ILE A 1 190 ? 2.732 -19.049 -14.225 1.00 95.06 190 ILE A C 1
ATOM 1525 O O . ILE A 1 190 ? 2.413 -20.218 -14.000 1.00 95.06 190 ILE A O 1
ATOM 1529 N N . GLY A 1 191 ? 1.983 -18.233 -14.973 1.00 95.25 191 GLY A N 1
ATOM 1530 C CA . GLY A 1 191 ? 0.689 -18.589 -15.556 1.00 95.25 191 GLY A CA 1
ATOM 1531 C C . GLY A 1 191 ? -0.500 -18.462 -14.591 1.00 95.25 191 GLY A C 1
ATOM 1532 O O . GLY A 1 191 ? -0.370 -18.585 -13.367 1.00 95.25 191 GLY A O 1
ATOM 1533 N N . GLU A 1 192 ? -1.693 -18.220 -15.151 1.00 96.69 192 GLU A N 1
ATOM 1534 C CA . GLU A 1 192 ? -2.903 -17.865 -14.387 1.00 96.69 192 GLU A CA 1
ATOM 1535 C C . GLU A 1 192 ? -3.286 -18.956 -13.384 1.00 96.69 192 GLU A C 1
ATOM 1537 O O . GLU A 1 192 ? -3.485 -18.690 -12.196 1.00 96.69 192 GLU A O 1
ATOM 1542 N N . THR A 1 193 ? -3.352 -20.204 -13.852 1.00 97.38 193 THR A N 1
ATOM 1543 C CA . THR A 1 193 ? -3.785 -21.352 -13.048 1.00 97.38 193 THR A CA 1
ATOM 1544 C C . THR A 1 193 ? -2.918 -21.523 -11.808 1.00 97.38 193 THR A C 1
ATOM 1546 O O . THR A 1 193 ? -3.444 -21.640 -10.698 1.00 97.38 193 THR A O 1
ATOM 1549 N N . ARG A 1 194 ? -1.593 -21.500 -11.980 1.00 96.69 194 ARG A N 1
ATOM 1550 C CA . ARG A 1 194 ? -0.640 -21.691 -10.885 1.00 96.69 194 ARG A CA 1
ATOM 1551 C C . ARG A 1 194 ? -0.635 -20.497 -9.938 1.00 96.69 194 ARG A C 1
ATOM 1553 O O . ARG A 1 194 ? -0.652 -20.678 -8.720 1.00 96.69 194 ARG A O 1
ATOM 1560 N N . PHE A 1 195 ? -0.712 -19.277 -10.468 1.00 97.62 195 PHE A N 1
ATOM 1561 C CA . PHE A 1 195 ? -0.826 -18.085 -9.634 1.00 97.62 195 PHE A CA 1
ATOM 1562 C C . PHE A 1 195 ? -2.074 -18.132 -8.739 1.00 97.62 195 PHE A C 1
ATOM 1564 O O . PHE A 1 195 ? -1.968 -17.927 -7.529 1.00 97.62 195 PHE A O 1
ATOM 1571 N N . ILE A 1 196 ? -3.241 -18.454 -9.306 1.00 97.81 196 ILE A N 1
ATOM 1572 C CA . ILE A 1 196 ? -4.518 -18.481 -8.580 1.00 97.81 196 ILE A CA 1
ATOM 1573 C C . ILE A 1 196 ? -4.591 -19.639 -7.578 1.00 97.81 196 ILE A C 1
ATOM 1575 O O . ILE A 1 196 ? -5.127 -19.451 -6.485 1.00 97.81 196 ILE A O 1
ATOM 1579 N N . LYS A 1 197 ? -4.093 -20.829 -7.936 1.00 97.38 197 LYS A N 1
ATOM 1580 C CA . LYS A 1 197 ? -4.236 -22.036 -7.105 1.00 97.38 197 LYS A CA 1
ATOM 1581 C C . LYS A 1 197 ? -3.127 -22.205 -6.065 1.00 97.38 197 LYS A C 1
ATOM 1583 O O . LYS A 1 197 ? -3.407 -22.719 -4.988 1.00 97.38 197 LYS A O 1
ATOM 1588 N N . GLU A 1 198 ? -1.898 -21.767 -6.344 1.00 96.06 198 GLU A N 1
ATOM 1589 C CA . GLU A 1 198 ? -0.741 -22.058 -5.480 1.00 96.06 198 GL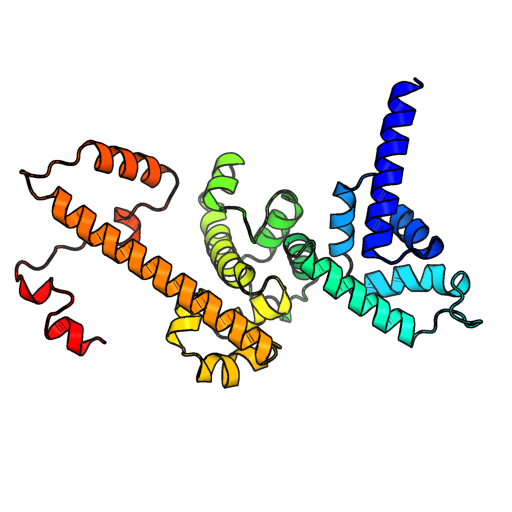U A CA 1
ATOM 1590 C C . GLU A 1 198 ? -0.164 -20.822 -4.785 1.00 96.06 198 GLU A C 1
ATOM 1592 O O . GLU A 1 198 ? 0.189 -20.890 -3.607 1.00 96.06 198 GLU A O 1
ATOM 1597 N N . ILE A 1 199 ? -0.042 -19.696 -5.493 1.00 97.06 199 ILE A N 1
ATOM 1598 C CA . ILE A 1 199 ? 0.698 -18.521 -5.000 1.00 97.06 199 ILE A CA 1
ATOM 1599 C C . ILE A 1 199 ? -0.218 -17.554 -4.246 1.00 97.06 199 ILE A C 1
ATOM 1601 O O . ILE A 1 199 ? 0.061 -17.180 -3.105 1.00 97.06 199 ILE A O 1
ATOM 1605 N N . ALA A 1 200 ? -1.333 -17.161 -4.860 1.00 96.69 200 ALA A N 1
ATOM 1606 C CA . ALA A 1 200 ? -2.279 -16.205 -4.295 1.00 96.69 200 ALA A CA 1
ATOM 1607 C C . ALA A 1 200 ? -2.868 -16.649 -2.936 1.00 96.69 200 ALA A C 1
ATOM 1609 O O . ALA A 1 200 ? -2.894 -15.819 -2.019 1.00 96.69 200 ALA A O 1
ATOM 1610 N N . PRO A 1 201 ? -3.253 -17.927 -2.721 1.00 97.12 201 PRO A N 1
ATOM 1611 C CA . PRO A 1 201 ? -3.775 -18.373 -1.429 1.00 97.12 201 PRO A CA 1
ATOM 1612 C C . PRO A 1 201 ? -2.747 -18.256 -0.299 1.00 97.12 201 PRO A C 1
ATOM 1614 O O . PRO A 1 201 ? -3.090 -17.799 0.791 1.00 97.12 201 PRO A O 1
ATOM 1617 N N . LYS A 1 202 ? -1.466 -18.555 -0.572 1.00 96.06 202 LYS A N 1
ATOM 1618 C CA . LYS A 1 202 ? -0.359 -18.380 0.391 1.00 96.06 202 LYS A CA 1
ATOM 1619 C C . LYS A 1 202 ? -0.139 -16.914 0.773 1.00 96.06 202 LYS A C 1
ATOM 1621 O O . LYS A 1 202 ? 0.382 -16.628 1.847 1.00 96.06 202 LYS A O 1
ATOM 1626 N N . ALA A 1 203 ? -0.554 -15.984 -0.088 1.00 94.88 203 ALA A N 1
ATOM 1627 C CA . ALA A 1 203 ? -0.535 -14.551 0.177 1.00 94.88 203 ALA A CA 1
ATOM 1628 C C . ALA A 1 203 ? -1.835 -14.005 0.799 1.00 94.88 203 ALA A C 1
ATOM 1630 O O . ALA A 1 203 ? -1.948 -12.795 1.005 1.00 94.88 203 ALA A O 1
ATOM 1631 N N . GLY A 1 204 ? -2.817 -14.865 1.101 1.00 95.12 204 GLY A N 1
ATOM 1632 C CA . GLY A 1 204 ? -4.125 -14.453 1.619 1.00 95.12 204 GLY A CA 1
ATOM 1633 C C . GLY A 1 204 ? -4.976 -13.701 0.590 1.00 95.12 204 GLY A C 1
ATOM 1634 O O . GLY A 1 204 ? -5.829 -12.888 0.956 1.00 95.12 204 GLY A O 1
ATOM 1635 N N . ILE A 1 205 ? -4.722 -13.925 -0.701 1.00 96.50 205 ILE A N 1
ATOM 1636 C CA . ILE A 1 205 ? -5.424 -13.285 -1.813 1.00 96.50 205 ILE A CA 1
ATOM 1637 C C . ILE A 1 205 ? -6.558 -14.207 -2.263 1.00 96.50 205 ILE A C 1
ATOM 1639 O O . ILE A 1 205 ? -6.349 -15.381 -2.565 1.00 96.50 205 ILE A O 1
ATOM 1643 N N . LYS A 1 206 ? -7.778 -13.667 -2.315 1.00 96.25 206 LYS A N 1
ATOM 1644 C CA . LYS A 1 206 ? -8.965 -14.419 -2.748 1.00 96.25 206 LYS A CA 1
ATOM 1645 C C . LYS A 1 206 ? -8.925 -14.668 -4.254 1.00 96.25 206 LYS A C 1
ATOM 1647 O O . LYS A 1 206 ? -8.455 -13.818 -4.999 1.00 96.25 206 LYS A O 1
ATOM 1652 N N . THR A 1 207 ? -9.535 -15.756 -4.719 1.00 96.94 207 THR A N 1
ATOM 1653 C CA . THR A 1 207 ? -9.559 -16.168 -6.137 1.00 96.94 207 THR A CA 1
ATOM 1654 C C . THR A 1 207 ? -9.952 -15.049 -7.106 1.00 96.94 207 THR A C 1
ATOM 1656 O O . THR A 1 207 ? -9.292 -14.861 -8.124 1.00 96.94 207 THR A O 1
ATOM 1659 N N . LYS A 1 208 ? -10.998 -14.269 -6.789 1.00 96.62 208 LYS A N 1
ATOM 1660 C CA . LYS A 1 208 ? -11.428 -13.136 -7.629 1.00 96.62 208 LYS A CA 1
ATOM 1661 C C . LYS A 1 208 ? -10.340 -12.059 -7.730 1.00 96.62 208 LYS A C 1
ATOM 1663 O O . LYS A 1 208 ? -9.976 -11.659 -8.826 1.00 96.62 208 LYS A O 1
ATOM 1668 N N . GLU A 1 209 ? -9.785 -11.656 -6.589 1.00 96.00 209 GLU A N 1
ATOM 1669 C CA . GLU A 1 209 ? -8.699 -10.671 -6.519 1.00 96.00 209 GLU A CA 1
ATOM 1670 C C . GLU A 1 209 ? -7.434 -11.182 -7.224 1.00 96.00 209 GLU A C 1
ATOM 1672 O O . GLU A 1 209 ? -6.775 -10.426 -7.932 1.00 96.00 209 GLU A O 1
ATOM 1677 N N . ALA A 1 210 ? -7.122 -12.474 -7.092 1.00 97.25 210 ALA A N 1
ATOM 1678 C CA . ALA A 1 210 ? -5.994 -13.112 -7.761 1.00 97.25 210 ALA A CA 1
ATOM 1679 C C . ALA A 1 210 ? -6.124 -13.040 -9.288 1.00 97.25 210 ALA A C 1
ATOM 1681 O O . ALA A 1 210 ? -5.165 -12.679 -9.964 1.00 97.25 210 ALA A O 1
ATOM 1682 N N . ARG A 1 211 ? -7.319 -13.301 -9.830 1.00 97.50 211 ARG A N 1
ATOM 1683 C CA . ARG A 1 211 ? -7.596 -13.170 -11.266 1.00 97.50 211 ARG A CA 1
ATOM 1684 C C . ARG A 1 211 ? -7.412 -11.733 -11.757 1.00 97.50 211 ARG A C 1
ATOM 1686 O O . ARG A 1 211 ? -6.783 -11.512 -12.788 1.00 97.50 211 ARG A O 1
ATOM 1693 N N . ASP A 1 212 ? -7.899 -10.752 -10.999 1.00 96.69 212 ASP A N 1
ATOM 1694 C CA . ASP A 1 212 ? -7.746 -9.332 -11.345 1.00 96.69 212 ASP A CA 1
ATOM 1695 C C . ASP A 1 212 ? -6.282 -8.865 -11.256 1.00 96.69 212 ASP A C 1
ATOM 1697 O O . ASP A 1 212 ? -5.839 -8.015 -12.031 1.00 96.69 212 ASP A O 1
ATOM 1701 N N . ILE A 1 213 ? -5.504 -9.408 -10.315 1.00 96.25 213 ILE A N 1
ATOM 1702 C CA . ILE A 1 213 ? -4.056 -9.177 -10.229 1.00 96.25 213 ILE A CA 1
ATOM 1703 C C . ILE A 1 213 ? -3.346 -9.799 -11.430 1.00 96.25 213 ILE A C 1
ATOM 1705 O O . ILE A 1 213 ? -2.560 -9.102 -12.069 1.00 96.25 213 ILE A O 1
ATOM 1709 N N . PHE A 1 214 ? -3.644 -11.059 -11.761 1.00 97.31 214 PHE A N 1
ATOM 1710 C CA . PHE A 1 214 ? -3.015 -11.761 -12.878 1.00 97.31 214 PHE A CA 1
ATOM 1711 C C . PHE A 1 214 ? -3.248 -11.027 -14.199 1.00 97.31 214 PHE A C 1
ATOM 1713 O O . PHE A 1 214 ? -2.286 -10.648 -14.855 1.00 97.31 214 PHE A O 1
ATOM 1720 N N . ARG A 1 215 ? -4.504 -10.699 -14.530 1.00 96.56 215 ARG A N 1
ATOM 1721 C CA . ARG A 1 215 ? -4.848 -9.962 -15.761 1.00 96.56 215 ARG A CA 1
ATOM 1722 C C . ARG A 1 215 ? -4.137 -8.614 -15.861 1.00 96.56 215 ARG A C 1
ATOM 1724 O O . ARG A 1 215 ? -3.711 -8.208 -16.937 1.00 96.56 215 ARG A O 1
ATOM 1731 N N . ARG A 1 216 ? -4.008 -7.884 -14.746 1.00 95.94 216 ARG A N 1
ATOM 1732 C CA . ARG A 1 216 ? -3.264 -6.612 -14.727 1.00 95.94 216 ARG A CA 1
ATOM 1733 C C . ARG A 1 216 ? -1.766 -6.831 -14.914 1.00 95.94 216 ARG A C 1
ATOM 1735 O O . ARG A 1 216 ? -1.133 -6.043 -15.615 1.00 95.94 216 ARG A O 1
ATOM 1742 N N . ALA A 1 217 ? -1.206 -7.866 -14.296 1.00 95.88 217 ALA A N 1
ATOM 1743 C CA . ALA A 1 217 ? 0.203 -8.202 -14.427 1.00 95.88 217 ALA A CA 1
ATOM 1744 C C . ALA A 1 217 ? 0.546 -8.648 -15.854 1.00 95.88 217 ALA A C 1
ATOM 1746 O O . ALA A 1 217 ? 1.501 -8.130 -16.420 1.00 95.88 217 ALA A O 1
ATOM 1747 N N . GLU A 1 218 ? -0.274 -9.509 -16.456 1.00 95.69 218 GLU A N 1
ATOM 1748 C CA . GLU A 1 218 ? -0.173 -9.934 -17.853 1.00 95.69 218 GLU A CA 1
ATOM 1749 C C . GLU A 1 218 ? -0.216 -8.730 -18.797 1.00 95.69 218 GLU A C 1
ATOM 1751 O O . GLU A 1 218 ? 0.748 -8.495 -19.514 1.00 95.69 218 GLU A O 1
ATOM 1756 N N . ARG A 1 219 ? -1.245 -7.872 -18.703 1.00 95.50 219 ARG A N 1
ATOM 1757 C CA . ARG A 1 219 ? -1.329 -6.639 -19.511 1.00 95.50 219 ARG A CA 1
ATOM 1758 C C . ARG A 1 219 ? -0.110 -5.738 -19.347 1.00 95.50 219 ARG A C 1
ATOM 1760 O O . ARG A 1 219 ? 0.380 -5.192 -20.327 1.00 95.50 219 ARG A O 1
ATOM 1767 N N . THR A 1 220 ? 0.378 -5.571 -18.118 1.00 93.12 220 THR A N 1
ATOM 1768 C CA . THR A 1 220 ? 1.567 -4.747 -17.856 1.00 93.12 220 THR A CA 1
ATOM 1769 C C . THR A 1 220 ? 2.820 -5.374 -18.463 1.00 93.12 220 THR A C 1
ATOM 1771 O O . THR A 1 220 ? 3.656 -4.657 -19.004 1.00 93.12 220 THR A O 1
ATOM 1774 N N . ASN A 1 221 ? 2.951 -6.699 -18.383 1.00 93.12 221 ASN A N 1
ATOM 1775 C CA . ASN A 1 221 ? 4.055 -7.438 -18.977 1.00 93.12 221 ASN A CA 1
ATOM 1776 C C . ASN A 1 221 ? 4.019 -7.346 -20.507 1.00 93.12 221 ASN A C 1
ATOM 1778 O O . ASN A 1 221 ? 5.017 -6.968 -21.108 1.00 93.12 221 ASN A O 1
ATOM 1782 N N . THR A 1 222 ? 2.865 -7.596 -21.129 1.00 91.50 222 THR A N 1
ATOM 1783 C CA . THR A 1 222 ? 2.673 -7.473 -22.579 1.00 91.50 222 THR A CA 1
ATOM 1784 C C . THR A 1 222 ? 2.946 -6.052 -23.057 1.00 91.50 222 THR A C 1
ATOM 1786 O O . THR A 1 222 ? 3.698 -5.872 -24.005 1.00 91.50 222 THR A O 1
ATOM 1789 N N . ALA A 1 223 ? 2.416 -5.030 -22.378 1.00 90.12 223 ALA A N 1
ATOM 1790 C CA . ALA A 1 223 ? 2.689 -3.637 -22.728 1.00 90.12 223 ALA A CA 1
ATOM 1791 C C . ALA A 1 223 ? 4.187 -3.306 -22.638 1.00 90.12 223 ALA A C 1
ATOM 1793 O O . ALA A 1 223 ? 4.723 -2.650 -23.525 1.00 90.12 223 ALA A O 1
ATOM 1794 N N . ALA A 1 224 ? 4.877 -3.790 -21.600 1.00 88.31 224 ALA A N 1
ATOM 1795 C CA . ALA A 1 224 ? 6.321 -3.621 -21.488 1.00 88.31 224 ALA A CA 1
ATOM 1796 C C . ALA A 1 224 ? 7.066 -4.317 -22.639 1.00 88.31 224 ALA A C 1
ATOM 1798 O O . ALA A 1 224 ? 7.957 -3.709 -23.221 1.00 88.31 224 ALA A O 1
ATOM 1799 N N . MET A 1 225 ? 6.680 -5.544 -23.002 1.00 85.75 225 MET A N 1
ATOM 1800 C CA . MET A 1 225 ? 7.281 -6.282 -24.119 1.00 85.75 225 MET A CA 1
ATOM 1801 C C . MET A 1 225 ? 7.045 -5.597 -25.470 1.00 85.75 225 MET A C 1
ATOM 1803 O O . MET A 1 225 ? 7.978 -5.502 -26.258 1.00 85.75 225 MET A O 1
ATOM 1807 N N . LEU A 1 226 ? 5.846 -5.060 -25.717 1.00 86.12 226 LEU A N 1
ATOM 1808 C CA . LEU A 1 226 ? 5.536 -4.308 -26.938 1.00 86.12 226 LEU A CA 1
ATOM 1809 C C . LEU A 1 226 ? 6.392 -3.046 -27.059 1.00 86.12 226 LEU A C 1
ATOM 1811 O O . LEU A 1 226 ? 6.984 -2.814 -28.107 1.00 86.12 226 LEU A O 1
ATOM 1815 N N . ILE A 1 227 ? 6.516 -2.275 -25.972 1.00 82.94 227 ILE A N 1
ATOM 1816 C CA . ILE A 1 227 ? 7.381 -1.087 -25.942 1.00 82.94 227 ILE A CA 1
ATOM 1817 C C . ILE A 1 227 ? 8.837 -1.480 -26.210 1.00 82.94 227 ILE A C 1
ATOM 1819 O O . ILE A 1 227 ? 9.538 -0.779 -26.929 1.00 82.94 227 ILE A O 1
ATOM 1823 N N . VAL A 1 228 ? 9.307 -2.593 -25.639 1.00 80.12 228 VAL A N 1
ATOM 1824 C CA . VAL A 1 228 ? 10.666 -3.090 -25.894 1.00 80.12 228 VAL A CA 1
ATOM 1825 C C . VAL A 1 228 ? 10.844 -3.490 -27.359 1.00 80.12 228 VAL A C 1
ATOM 1827 O O . VAL A 1 228 ? 11.863 -3.127 -27.938 1.00 80.12 228 VAL A O 1
ATOM 1830 N N . GLY A 1 229 ? 9.869 -4.174 -27.963 1.00 77.69 229 GLY A N 1
ATOM 1831 C CA . GLY A 1 229 ? 9.895 -4.553 -29.379 1.00 77.69 229 GLY A CA 1
ATOM 1832 C C . GLY A 1 229 ? 9.943 -3.342 -30.312 1.00 77.69 229 GLY A C 1
ATOM 1833 O O . GLY A 1 229 ? 10.883 -3.210 -31.090 1.00 77.69 229 GLY A O 1
ATOM 1834 N N . GLU A 1 230 ? 9.008 -2.398 -30.157 1.00 76.50 230 GLU A N 1
ATOM 1835 C CA . GLU A 1 230 ? 8.956 -1.156 -30.951 1.00 76.50 230 GLU A CA 1
ATOM 1836 C C . GLU A 1 230 ? 10.267 -0.365 -30.858 1.00 76.50 230 GLU A C 1
ATOM 1838 O O . GLU A 1 230 ? 10.768 0.205 -31.831 1.00 76.50 230 GLU A O 1
ATOM 1843 N N . LEU A 1 231 ? 10.856 -0.349 -29.668 1.00 71.31 231 LEU A N 1
ATOM 1844 C CA . LEU A 1 231 ? 12.092 0.360 -29.408 1.00 71.31 231 LEU A CA 1
ATOM 1845 C C . LEU A 1 231 ? 13.311 -0.340 -30.012 1.00 71.31 231 LEU A C 1
ATOM 1847 O O . LEU A 1 231 ? 14.199 0.339 -30.526 1.00 71.31 231 LEU A O 1
ATOM 1851 N N . GLN A 1 232 ? 13.354 -1.673 -29.986 1.00 71.50 232 GLN A N 1
ATOM 1852 C CA . GLN A 1 232 ? 14.384 -2.448 -30.678 1.00 71.50 232 GLN A CA 1
ATOM 1853 C C . GLN A 1 232 ? 14.315 -2.239 -32.195 1.00 71.50 232 GLN A C 1
ATOM 1855 O O . GLN A 1 232 ? 15.357 -2.011 -32.812 1.00 71.50 232 GLN A O 1
ATOM 1860 N N . ASP A 1 233 ? 13.115 -2.243 -32.778 1.00 71.25 233 ASP A N 1
ATOM 1861 C CA . ASP A 1 233 ? 12.909 -1.969 -34.204 1.00 71.25 233 ASP A CA 1
ATOM 1862 C C . ASP A 1 233 ? 13.362 -0.552 -34.562 1.00 71.25 233 ASP A C 1
ATOM 1864 O O . ASP A 1 233 ? 14.170 -0.353 -35.472 1.00 71.25 233 ASP A O 1
ATOM 1868 N N . THR A 1 234 ? 12.938 0.432 -33.768 1.00 69.62 2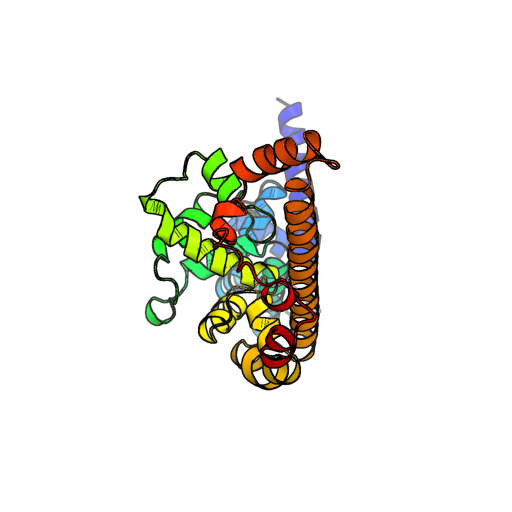34 THR A N 1
ATOM 1869 C CA . THR A 1 234 ? 13.362 1.827 -33.916 1.00 69.62 234 THR A CA 1
ATOM 1870 C C . THR A 1 234 ? 14.884 1.955 -33.890 1.00 69.62 234 THR A C 1
ATOM 1872 O O . THR A 1 234 ? 15.463 2.596 -34.764 1.00 69.62 234 THR A O 1
ATOM 1875 N N . MET A 1 235 ? 15.558 1.327 -32.924 1.00 66.75 235 MET A N 1
ATOM 1876 C CA . MET A 1 235 ? 17.018 1.387 -32.828 1.00 66.75 235 MET A CA 1
ATOM 1877 C C . MET A 1 235 ? 17.709 0.749 -34.040 1.00 66.75 235 MET A C 1
ATOM 1879 O O . MET A 1 235 ? 18.671 1.322 -34.537 1.00 66.75 235 MET A O 1
ATOM 1883 N N . ARG A 1 236 ? 17.202 -0.373 -34.568 1.00 66.62 236 ARG A N 1
ATOM 1884 C CA . ARG A 1 236 ? 17.746 -1.001 -35.788 1.00 66.62 236 ARG A CA 1
ATOM 1885 C C . ARG A 1 236 ? 17.615 -0.096 -37.017 1.00 66.62 236 ARG A C 1
ATOM 1887 O O . ARG A 1 236 ? 18.503 -0.091 -37.861 1.00 66.62 236 ARG A O 1
ATOM 1894 N N . THR A 1 237 ? 16.543 0.695 -37.110 1.00 65.19 237 THR A N 1
ATOM 1895 C CA . THR A 1 237 ? 16.373 1.658 -38.216 1.00 65.19 237 THR A CA 1
ATOM 1896 C C . THR A 1 237 ? 17.295 2.874 -38.118 1.00 65.19 237 THR A C 1
ATOM 1898 O O . THR A 1 237 ? 17.592 3.482 -39.142 1.00 65.19 237 THR A O 1
ATOM 1901 N N . MET A 1 238 ? 17.790 3.219 -36.921 1.00 63.12 238 MET A N 1
ATOM 1902 C CA . MET A 1 238 ? 18.724 4.339 -36.739 1.00 63.12 238 MET A CA 1
ATOM 1903 C C . MET A 1 238 ? 20.094 4.089 -37.382 1.00 63.12 238 MET A C 1
ATOM 1905 O O . MET A 1 238 ? 20.753 5.053 -37.764 1.00 63.12 238 MET A O 1
ATOM 1909 N N . ASP A 1 239 ? 20.497 2.824 -37.529 1.00 60.59 239 ASP A N 1
ATOM 1910 C CA . ASP A 1 239 ? 21.747 2.436 -38.194 1.00 60.59 239 ASP A CA 1
ATOM 1911 C C . ASP A 1 239 ? 21.620 2.413 -39.730 1.00 60.59 239 ASP A C 1
ATOM 1913 O O . ASP A 1 239 ? 22.607 2.177 -40.425 1.00 60.59 239 ASP A O 1
ATOM 1917 N N . VAL A 1 240 ? 20.425 2.671 -40.284 1.00 64.25 240 VAL A N 1
ATOM 1918 C CA . VAL A 1 240 ? 20.211 2.790 -41.732 1.00 64.25 240 VAL A CA 1
ATOM 1919 C C . VAL A 1 240 ? 20.507 4.234 -42.160 1.00 64.25 240 VAL A C 1
ATOM 1921 O O . VAL A 1 240 ? 19.720 5.130 -41.843 1.00 64.25 240 VAL A O 1
ATOM 1924 N N . PRO A 1 241 ? 21.579 4.496 -42.936 1.00 59.53 241 PRO A N 1
ATOM 1925 C CA . PRO A 1 241 ? 22.001 5.863 -43.267 1.00 59.53 241 PRO A CA 1
ATOM 1926 C C . PRO A 1 241 ? 20.934 6.691 -44.000 1.00 59.53 241 PRO A C 1
ATOM 1928 O O . PRO A 1 241 ? 20.900 7.911 -43.878 1.00 59.53 241 PRO A O 1
ATOM 1931 N N . ALA A 1 242 ? 20.034 6.032 -44.738 1.00 64.69 242 ALA A N 1
ATOM 1932 C CA . ALA A 1 242 ? 18.947 6.672 -45.481 1.00 64.69 242 ALA A CA 1
ATOM 1933 C C . ALA A 1 242 ? 17.781 7.166 -44.599 1.00 64.69 242 ALA A C 1
ATOM 1935 O O . ALA A 1 242 ? 16.957 7.951 -45.063 1.00 64.69 242 ALA A O 1
ATOM 1936 N N . LEU A 1 243 ? 17.695 6.713 -43.343 1.00 62.56 243 LEU A N 1
ATOM 1937 C CA . LEU A 1 243 ? 16.584 6.985 -42.423 1.00 62.56 243 LEU A CA 1
ATOM 1938 C C . LEU A 1 243 ? 17.020 7.814 -41.205 1.00 62.56 243 LEU A C 1
ATOM 1940 O O . LEU A 1 243 ? 16.381 7.734 -40.165 1.00 62.56 243 LEU A O 1
ATOM 1944 N N . GLU A 1 244 ? 18.097 8.600 -41.307 1.00 56.59 244 GLU A N 1
ATOM 1945 C CA . GLU A 1 244 ? 18.720 9.352 -40.203 1.00 56.59 244 GLU A CA 1
ATOM 1946 C C . GLU A 1 244 ? 17.706 10.158 -39.338 1.00 56.59 244 GLU A C 1
ATOM 1948 O O . GLU A 1 244 ? 17.426 11.341 -39.554 1.00 56.59 244 GLU A O 1
ATOM 1953 N N . MET A 1 245 ? 17.155 9.536 -38.288 1.00 61.19 245 MET A N 1
ATOM 1954 C CA . MET A 1 245 ? 16.159 10.145 -37.396 1.00 61.19 245 MET A CA 1
ATOM 1955 C C . MET A 1 245 ? 16.828 10.942 -36.261 1.00 61.19 245 MET A C 1
ATOM 1957 O O . MET A 1 245 ? 16.671 10.637 -35.074 1.00 61.19 245 MET A O 1
ATOM 1961 N N . LYS A 1 246 ? 17.562 12.011 -36.605 1.00 59.66 246 LYS A N 1
ATOM 1962 C CA . LYS A 1 246 ? 18.294 12.881 -35.648 1.00 59.66 246 LYS A CA 1
ATOM 1963 C C . LYS A 1 246 ? 17.429 13.480 -34.526 1.00 59.66 246 LYS A C 1
ATOM 1965 O O . LYS A 1 246 ? 17.938 13.847 -33.467 1.00 59.66 246 LYS A O 1
ATOM 1970 N N . SER A 1 247 ? 16.118 13.610 -34.730 1.00 59.47 247 SER A N 1
ATOM 1971 C CA . SER A 1 247 ? 15.190 14.127 -33.714 1.00 59.47 247 SER A CA 1
ATOM 1972 C C . SER A 1 247 ? 14.841 13.088 -32.641 1.00 59.47 247 SER A C 1
ATOM 1974 O O . SER A 1 247 ? 14.603 13.448 -31.484 1.00 59.47 247 SER A O 1
ATOM 1976 N N . LEU A 1 248 ? 14.837 11.804 -33.007 1.00 62.94 248 LEU A N 1
ATOM 1977 C CA . LEU A 1 248 ? 14.485 10.698 -32.127 1.00 62.94 248 LEU A CA 1
ATOM 1978 C C . LEU A 1 248 ? 15.657 10.310 -31.229 1.00 62.94 248 LEU A C 1
ATOM 1980 O O . LEU A 1 248 ? 15.458 10.149 -30.028 1.00 62.94 248 LEU A O 1
ATOM 1984 N N . SER A 1 249 ? 16.882 10.289 -31.765 1.00 62.38 249 SER A N 1
ATOM 1985 C CA . SER A 1 249 ? 18.105 10.088 -30.975 1.00 62.38 249 SER A CA 1
ATOM 1986 C C . SER A 1 249 ? 18.226 11.115 -29.845 1.00 62.38 249 SER A C 1
ATOM 1988 O O . SER A 1 249 ? 18.402 10.750 -28.685 1.00 62.38 249 SER A O 1
ATOM 1990 N N . LYS A 1 250 ? 18.004 12.399 -30.147 1.00 62.72 250 LYS A N 1
ATOM 1991 C CA . LYS A 1 250 ? 18.046 13.492 -29.165 1.00 62.72 250 LYS A CA 1
ATOM 1992 C C . LYS A 1 250 ? 16.938 13.391 -28.106 1.00 62.72 250 LYS A C 1
ATOM 1994 O O . LYS A 1 250 ? 17.160 13.723 -26.940 1.00 62.72 250 LYS A O 1
ATOM 1999 N N . LYS A 1 251 ? 15.743 12.916 -28.485 1.00 61.97 251 LYS A N 1
ATOM 2000 C CA . LYS A 1 251 ? 14.644 12.631 -27.542 1.00 61.97 251 LYS A CA 1
ATOM 2001 C C . LYS A 1 251 ? 14.963 11.430 -26.649 1.00 61.97 251 LYS A C 1
ATOM 2003 O O . LYS A 1 251 ? 14.766 11.528 -25.439 1.00 61.97 251 LYS A O 1
ATOM 2008 N N . LEU A 1 252 ? 15.500 10.343 -27.206 1.00 63.09 252 LEU A N 1
ATOM 2009 C CA . LEU A 1 252 ? 15.959 9.192 -26.427 1.00 63.09 252 LEU A CA 1
ATOM 2010 C C . LEU A 1 252 ? 17.069 9.590 -25.455 1.00 63.09 252 LEU A C 1
ATOM 2012 O O . LEU A 1 252 ? 17.004 9.208 -24.292 1.00 63.09 252 LEU A O 1
ATOM 2016 N N . GLU A 1 253 ? 18.042 10.397 -25.879 1.00 63.50 253 GLU A N 1
ATOM 2017 C CA . GLU A 1 253 ? 19.101 10.908 -25.004 1.00 63.50 253 GLU A CA 1
ATOM 2018 C C . GLU A 1 253 ? 18.545 11.743 -23.844 1.00 63.50 253 GLU A C 1
ATOM 2020 O O . GLU A 1 253 ? 18.984 11.587 -22.702 1.00 63.50 253 GLU A O 1
ATOM 2025 N N . ALA A 1 254 ? 17.552 12.597 -24.096 1.00 62.31 254 ALA A N 1
ATOM 2026 C CA . ALA A 1 254 ? 16.895 13.374 -23.046 1.00 62.31 254 ALA A CA 1
ATOM 2027 C C . ALA A 1 254 ? 16.163 12.470 -22.037 1.00 62.31 254 ALA A C 1
ATOM 2029 O O . ALA A 1 254 ? 16.319 12.651 -20.830 1.00 62.31 254 ALA A O 1
ATOM 2030 N N . VAL A 1 255 ? 15.441 11.451 -22.515 1.00 61.06 255 VAL A N 1
ATOM 2031 C CA . VAL A 1 255 ? 14.772 10.450 -21.661 1.00 61.06 255 VAL A CA 1
ATOM 2032 C C . VAL A 1 255 ? 15.802 9.593 -20.907 1.00 61.06 255 VAL A C 1
ATOM 2034 O O . VAL A 1 255 ? 15.617 9.273 -19.734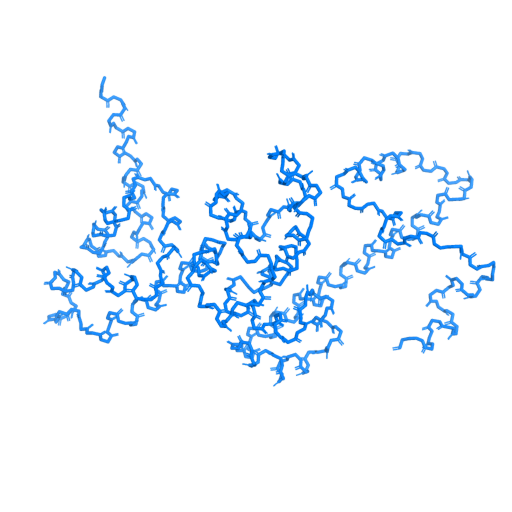 1.00 61.06 255 VAL A O 1
ATOM 2037 N N . SER A 1 256 ? 16.947 9.299 -21.521 1.00 59.88 256 SER A N 1
ATOM 2038 C CA . SER A 1 256 ? 18.021 8.474 -20.955 1.00 59.88 256 SER A CA 1
ATOM 2039 C C . SER A 1 256 ? 18.732 9.079 -19.734 1.00 59.88 256 SER A C 1
ATOM 2041 O O . SER A 1 256 ? 19.443 8.370 -19.024 1.00 59.88 256 SER A O 1
ATOM 2043 N N . LYS A 1 257 ? 18.577 10.391 -19.490 1.00 63.47 257 LYS A N 1
ATOM 2044 C CA . LYS A 1 257 ? 19.181 11.091 -18.339 1.00 63.47 257 LYS A CA 1
ATOM 2045 C C . LYS A 1 257 ? 18.414 10.882 -17.032 1.00 63.47 257 LYS A C 1
ATOM 2047 O O . LYS A 1 257 ? 19.007 10.993 -15.956 1.00 63.47 257 LYS A O 1
ATOM 2052 N N . ASP A 1 258 ? 17.113 10.617 -17.122 1.00 56.16 258 ASP A N 1
ATOM 2053 C CA . ASP A 1 258 ? 16.218 10.447 -15.969 1.00 56.16 258 ASP A CA 1
ATOM 2054 C C . ASP A 1 258 ? 15.687 9.012 -15.821 1.00 56.16 258 ASP A C 1
ATOM 2056 O O . ASP A 1 258 ? 15.203 8.645 -14.749 1.00 56.16 258 ASP A O 1
ATOM 2060 N N . PHE A 1 259 ? 15.835 8.182 -16.856 1.00 58.84 259 PHE A N 1
ATOM 2061 C CA . PHE A 1 259 ? 15.520 6.755 -16.846 1.00 58.84 259 PHE A CA 1
ATOM 2062 C C . PHE A 1 259 ? 16.795 5.923 -17.037 1.00 58.84 259 PHE A C 1
ATOM 2064 O O . PHE A 1 259 ? 17.700 6.373 -17.739 1.00 58.84 259 PHE A O 1
ATOM 2071 N N . PRO A 1 260 ? 16.899 4.708 -16.456 1.00 56.53 260 PRO A N 1
ATOM 2072 C CA . PRO A 1 260 ? 17.965 3.783 -16.826 1.00 56.53 260 PRO A CA 1
ATOM 2073 C C . PRO A 1 260 ? 17.934 3.601 -18.346 1.00 56.53 260 PRO A C 1
ATOM 2075 O O . PRO A 1 260 ? 16.934 3.169 -18.915 1.00 56.53 260 PRO A O 1
ATOM 2078 N N . ASN A 1 261 ? 19.002 4.040 -19.005 1.00 52.97 261 ASN A N 1
ATOM 2079 C CA . ASN A 1 261 ? 19.051 4.088 -20.455 1.00 52.97 261 ASN A CA 1
ATOM 2080 C C . ASN A 1 261 ? 19.090 2.672 -21.045 1.00 52.97 261 ASN A C 1
ATOM 2082 O O . ASN A 1 261 ? 19.537 1.725 -20.401 1.00 52.97 261 ASN A O 1
ATOM 2086 N N . LEU A 1 262 ? 18.617 2.517 -22.279 1.00 53.16 262 LEU A N 1
ATOM 2087 C CA . LEU A 1 262 ? 18.564 1.219 -22.962 1.00 53.16 262 LEU A CA 1
ATOM 2088 C C . LEU A 1 262 ? 19.941 0.576 -23.089 1.00 53.16 262 LEU A C 1
ATOM 2090 O O . LEU A 1 262 ? 20.066 -0.635 -22.968 1.00 53.16 262 LEU A O 1
ATOM 2094 N N . LYS A 1 263 ? 20.987 1.396 -23.227 1.00 49.88 263 LYS A N 1
ATOM 2095 C CA . LYS A 1 263 ? 22.380 0.944 -23.196 1.00 49.88 263 LYS A CA 1
ATOM 2096 C C . LYS A 1 263 ? 22.733 0.252 -21.870 1.00 49.88 263 LYS A C 1
ATOM 2098 O O . LYS A 1 263 ? 23.503 -0.699 -21.869 1.00 49.88 263 LYS A O 1
ATOM 2103 N N . SER A 1 264 ? 22.148 0.687 -20.756 1.00 54.97 264 SER A N 1
ATOM 2104 C CA . SER A 1 264 ? 22.292 0.076 -19.432 1.00 54.97 264 SER A CA 1
ATOM 2105 C C . SER A 1 264 ? 21.326 -1.086 -19.195 1.00 54.97 264 SER A C 1
ATOM 2107 O O . SER A 1 264 ? 21.689 -1.995 -18.453 1.00 54.97 264 SER A O 1
ATOM 2109 N N . LEU A 1 265 ? 20.112 -1.053 -19.758 1.00 58.22 265 LEU A N 1
ATOM 2110 C CA . LEU A 1 265 ? 19.091 -2.096 -19.558 1.00 58.22 265 LEU A CA 1
ATOM 2111 C C . LEU A 1 265 ? 19.302 -3.320 -20.452 1.00 58.22 265 LEU A C 1
ATOM 2113 O O . LEU A 1 265 ? 19.091 -4.440 -20.003 1.00 58.22 265 LEU A O 1
ATOM 2117 N N . PHE A 1 266 ? 19.733 -3.102 -21.690 1.00 60.25 266 PHE A N 1
ATOM 2118 C CA . PHE A 1 266 ? 19.876 -4.138 -22.708 1.00 60.25 266 PHE A CA 1
ATOM 2119 C C . PHE A 1 266 ? 21.324 -4.396 -23.103 1.00 60.25 266 PHE A C 1
ATOM 2121 O O . PHE A 1 266 ? 21.501 -5.159 -24.041 1.00 60.25 266 PHE A O 1
ATOM 2128 N N . LYS A 1 267 ? 22.311 -3.764 -22.417 1.00 47.00 267 LYS A N 1
ATOM 2129 C CA . LYS A 1 267 ? 23.770 -3.851 -22.670 1.00 47.00 267 LYS A CA 1
ATOM 2130 C C . LYS A 1 267 ? 24.017 -4.318 -24.095 1.00 47.00 267 LYS A C 1
ATOM 2132 O O . LYS A 1 267 ? 24.270 -5.499 -24.258 1.00 47.00 267 LYS A O 1
ATOM 2137 N N . LEU A 1 268 ? 23.820 -3.426 -25.073 1.00 49.97 268 LEU A N 1
ATOM 2138 C CA . LEU A 1 268 ? 23.884 -3.735 -26.507 1.00 49.97 268 LEU A CA 1
ATOM 2139 C C . LEU A 1 268 ? 25.030 -4.720 -26.765 1.00 49.97 268 LEU A C 1
ATOM 2141 O O . LEU A 1 268 ? 26.193 -4.325 -26.764 1.00 49.97 268 LEU A O 1
ATOM 2145 N N . THR A 1 269 ? 24.698 -6.006 -26.832 1.00 49.34 269 THR A N 1
ATOM 2146 C CA . THR A 1 269 ? 25.664 -7.064 -27.085 1.00 49.34 269 THR A CA 1
ATOM 2147 C C . THR A 1 269 ? 25.897 -7.092 -28.572 1.00 49.34 269 THR A C 1
ATOM 2149 O O . THR A 1 269 ? 24.973 -6.813 -29.342 1.00 49.34 269 THR A O 1
ATOM 2152 N N . ASP A 1 270 ? 27.119 -7.445 -28.952 1.00 47.56 270 ASP A N 1
ATOM 2153 C CA . ASP A 1 270 ? 27.503 -7.647 -30.339 1.00 47.56 270 ASP A CA 1
ATOM 2154 C C . ASP A 1 270 ? 26.440 -8.500 -31.039 1.00 47.56 270 ASP A C 1
ATOM 2156 O O . ASP A 1 270 ? 26.161 -9.644 -30.668 1.00 47.56 270 ASP A O 1
ATOM 2160 N N . VAL A 1 271 ? 25.753 -7.883 -31.996 1.00 57.47 271 VAL A N 1
ATOM 2161 C CA . VAL A 1 271 ? 24.743 -8.555 -32.805 1.00 57.47 271 VAL A CA 1
ATOM 2162 C C . VAL A 1 271 ? 25.476 -9.526 -33.718 1.00 57.47 271 VAL A C 1
ATOM 2164 O O . VAL A 1 271 ? 26.314 -9.113 -34.514 1.00 57.47 271 VAL A O 1
ATOM 2167 N N . CYS A 1 272 ? 25.174 -10.819 -33.578 1.00 63.62 272 CYS A N 1
ATOM 2168 C CA . CYS A 1 272 ? 25.725 -11.869 -34.431 1.00 63.62 272 CYS A CA 1
ATOM 2169 C C . CYS A 1 272 ? 25.513 -11.506 -35.907 1.00 63.62 272 CYS A C 1
ATOM 2171 O O . CYS A 1 272 ? 24.425 -11.077 -36.272 1.00 63.62 272 CYS A O 1
ATOM 2173 N N . GLU A 1 273 ? 26.529 -11.681 -36.748 1.00 61.25 273 GLU A N 1
ATOM 2174 C CA . GLU A 1 273 ? 26.506 -11.268 -38.159 1.00 61.25 273 GLU A CA 1
ATOM 2175 C C . GLU A 1 273 ? 25.409 -11.979 -38.978 1.00 61.25 273 GLU A C 1
ATOM 2177 O O . GLU A 1 273 ? 24.877 -11.426 -39.937 1.00 61.25 273 GLU A O 1
ATOM 2182 N N . CYS A 1 274 ? 25.001 -13.180 -38.557 1.00 76.19 274 CYS A N 1
ATOM 2183 C CA . CYS A 1 274 ? 23.990 -13.985 -39.236 1.00 76.19 274 CYS A CA 1
ATOM 2184 C C . CYS A 1 274 ? 22.569 -13.409 -39.091 1.00 76.19 274 CYS A C 1
ATOM 2186 O O . CYS A 1 274 ? 22.031 -13.296 -37.987 1.00 76.19 274 CYS A O 1
ATOM 2188 N N . GLU A 1 275 ? 21.919 -13.136 -40.224 1.00 69.06 275 GLU A N 1
ATOM 2189 C CA . GLU A 1 275 ? 20.569 -12.567 -40.301 1.00 69.06 275 GLU A CA 1
ATOM 2190 C C . GLU A 1 275 ? 19.510 -13.453 -39.623 1.00 69.06 275 GLU A C 1
ATOM 2192 O O . GLU A 1 275 ? 18.675 -12.966 -38.856 1.00 69.06 275 GLU A O 1
ATOM 2197 N N . HIS A 1 276 ? 19.602 -14.774 -39.804 1.00 71.62 276 HIS A N 1
ATOM 2198 C CA . HIS A 1 276 ? 18.710 -15.721 -39.136 1.00 71.62 276 HIS A CA 1
ATOM 2199 C C . HIS A 1 276 ? 18.896 -15.709 -37.616 1.00 71.62 276 HIS A C 1
ATOM 2201 O O . HIS A 1 276 ? 17.909 -15.719 -36.893 1.00 71.62 276 HIS A O 1
ATOM 2207 N N . CYS A 1 277 ? 20.124 -15.592 -37.107 1.00 70.25 277 CYS A N 1
ATOM 2208 C CA . CYS A 1 277 ? 20.377 -15.540 -35.662 1.00 70.25 277 CYS A CA 1
ATOM 2209 C C . CYS A 1 277 ? 19.834 -14.262 -34.996 1.00 70.25 277 CYS A C 1
ATOM 2211 O O . CYS A 1 277 ? 19.658 -14.228 -33.780 1.00 70.25 277 CYS A O 1
ATOM 2213 N N . ARG A 1 278 ? 19.569 -13.204 -35.776 1.00 69.25 278 ARG A N 1
ATOM 2214 C CA . ARG A 1 278 ? 19.035 -11.916 -35.294 1.00 69.25 278 ARG A CA 1
ATOM 2215 C C . ARG A 1 278 ? 17.513 -11.801 -35.408 1.00 69.25 278 ARG A C 1
ATOM 2217 O O . ARG A 1 278 ? 16.948 -10.807 -34.925 1.00 69.25 278 ARG A O 1
ATOM 2224 N N . SER A 1 279 ? 16.868 -12.757 -36.075 1.00 75.88 279 SER A N 1
ATOM 2225 C CA . SER A 1 279 ? 15.429 -12.741 -36.323 1.00 75.88 279 SER A CA 1
ATOM 2226 C C . SER A 1 279 ? 14.657 -13.383 -35.171 1.00 75.88 279 SER A C 1
ATOM 2228 O O . SER A 1 279 ? 14.949 -14.506 -34.755 1.00 75.88 279 SER A O 1
ATOM 2230 N N . VAL A 1 280 ? 13.621 -12.682 -34.704 1.00 73.06 280 VAL A N 1
ATOM 2231 C CA . VAL A 1 280 ? 12.633 -13.195 -33.737 1.00 73.06 280 VAL A CA 1
ATOM 2232 C C . VAL A 1 280 ? 11.704 -14.252 -34.348 1.00 73.06 280 VAL A C 1
ATOM 2234 O O . VAL A 1 280 ? 10.989 -14.924 -33.622 1.00 73.06 280 VAL A O 1
ATOM 2237 N N . TYR A 1 281 ? 11.751 -14.432 -35.672 1.00 77.12 281 TYR A N 1
ATOM 2238 C CA . TYR A 1 281 ? 11.030 -15.475 -36.411 1.00 77.12 281 TYR A CA 1
ATOM 2239 C C . TYR A 1 281 ? 11.949 -16.626 -36.847 1.00 77.12 281 TYR A C 1
ATOM 2241 O O . TYR A 1 281 ? 11.620 -17.391 -37.751 1.00 77.12 281 TYR A O 1
ATOM 2249 N N . SER A 1 282 ? 13.150 -16.716 -36.274 1.00 80.56 282 SER A N 1
ATOM 2250 C CA . SER A 1 282 ? 14.123 -17.741 -36.644 1.00 80.56 282 SER A CA 1
ATOM 2251 C C . SER A 1 282 ? 13.828 -19.095 -35.994 1.00 80.56 282 SER A C 1
ATOM 2253 O O . SER A 1 282 ? 13.171 -19.152 -34.953 1.00 80.56 282 SER A O 1
ATOM 2255 N N . PRO A 1 283 ? 14.395 -20.193 -36.528 1.00 80.94 283 PRO A N 1
ATOM 2256 C CA . PRO A 1 283 ? 14.349 -21.492 -35.858 1.00 80.94 283 PRO A CA 1
ATOM 2257 C C . PRO A 1 283 ? 14.911 -21.452 -34.429 1.00 80.94 283 PRO A C 1
ATOM 2259 O O . PRO A 1 283 ? 14.420 -22.154 -33.551 1.00 80.94 283 PRO A O 1
ATOM 2262 N N . ALA A 1 284 ? 15.914 -20.602 -34.180 1.00 79.31 284 ALA A N 1
ATOM 2263 C CA . ALA A 1 284 ? 16.473 -20.408 -32.846 1.00 79.31 284 ALA A CA 1
ATOM 2264 C C . ALA A 1 284 ? 15.478 -19.721 -31.897 1.00 79.31 284 ALA A C 1
ATOM 2266 O O . ALA A 1 284 ? 15.420 -20.085 -30.728 1.00 79.31 284 ALA A O 1
ATOM 2267 N N . ALA A 1 285 ? 14.679 -18.768 -32.389 1.00 79.75 285 ALA A N 1
ATOM 2268 C CA . ALA A 1 285 ? 13.623 -18.137 -31.600 1.00 79.75 285 ALA A CA 1
ATOM 2269 C C . ALA A 1 285 ? 12.490 -19.125 -31.278 1.00 79.75 285 ALA A C 1
ATOM 2271 O O . ALA A 1 285 ? 12.075 -19.208 -30.128 1.00 79.75 285 ALA A O 1
ATOM 2272 N N . TYR A 1 286 ? 12.074 -19.939 -32.256 1.00 80.38 286 TYR A N 1
ATOM 2273 C CA . TYR A 1 286 ? 11.060 -20.983 -32.058 1.00 80.38 286 TYR A CA 1
ATOM 2274 C C . TYR A 1 286 ? 11.468 -22.030 -31.012 1.00 80.38 286 TYR A C 1
ATOM 2276 O O . TYR A 1 286 ? 10.626 -22.518 -30.273 1.00 80.38 286 TYR A O 1
ATOM 2284 N N . LEU A 1 287 ? 12.757 -22.376 -30.926 1.00 79.31 287 LEU A N 1
ATOM 2285 C CA . LEU A 1 287 ? 13.258 -23.334 -29.933 1.00 79.31 287 LEU A CA 1
ATOM 2286 C C . LEU A 1 287 ? 13.206 -22.800 -28.486 1.00 79.31 287 LEU A C 1
ATOM 2288 O O . LEU A 1 287 ? 13.260 -23.593 -27.548 1.00 79.31 287 LEU A O 1
ATOM 2292 N N . VAL A 1 288 ? 13.179 -21.476 -28.299 1.00 76.31 288 VAL A N 1
ATOM 2293 C CA . VAL A 1 288 ? 13.237 -20.822 -26.977 1.00 76.31 288 VAL A CA 1
ATOM 2294 C C . VAL A 1 288 ? 11.845 -20.463 -26.435 1.00 76.31 288 VAL A C 1
ATOM 2296 O O . VAL A 1 288 ? 11.715 -20.288 -25.221 1.00 76.31 288 VAL A O 1
ATOM 2299 N N . GLU A 1 289 ? 10.832 -20.349 -27.301 1.00 59.16 289 GLU A N 1
ATOM 2300 C CA . GLU A 1 289 ? 9.418 -20.212 -26.900 1.00 59.16 289 GLU A CA 1
ATOM 2301 C C . GLU A 1 289 ? 8.834 -21.515 -26.333 1.00 59.16 289 GLU A C 1
ATOM 2303 O O . GLU A 1 289 ? 8.064 -21.410 -25.346 1.00 59.16 289 GLU A O 1
#